Protein AF-A0A534VLF7-F1 (afdb_monomer_lite)

pLDDT: mean 95.83, std 3.75, range [73.25, 98.88]

Secondary structure (DSSP, 8-state):
-TT--BTTB-SS--TT----HHHHHHHHHHHTTTS----EE-TTSS-EEEPSSS-EEE-PPSS--TT--GGGGT-----SSTT--SHHHHHHHHHHGGGGGBSSB-STTSSSTTTEEEETT--HHHHHHHHHHT--SSEEEEEEEE--SSSTTTTSPEEEEEEEES-TTT--HHHHHHHHHHHHHHHHTTT--BPPSPBTTB-SS-HHHHHHS-HHHHHHHHTT--HHHHHHHTHHHHHHHHHHHGGG----

Structure (mmCIF, N/CA/C/O backbone):
data_AF-A0A534VLF7-F1
#
_entry.id   AF-A0A534VLF7-F1
#
loop_
_atom_site.group_PDB
_atom_site.id
_atom_site.type_symbol
_atom_site.label_atom_id
_atom_site.label_alt_id
_atom_site.label_comp_id
_atom_site.label_asym_id
_atom_site.label_entity_id
_atom_site.label_seq_id
_atom_site.pdbx_PDB_ins_code
_atom_site.Cartn_x
_atom_site.Cartn_y
_atom_site.Cartn_z
_atom_site.occupancy
_atom_site.B_iso_or_equiv
_atom_site.auth_seq_id
_atom_site.auth_comp_id
_atom_site.auth_asym_id
_atom_site.auth_atom_id
_atom_site.pdbx_PDB_model_num
ATOM 1 N N . ARG A 1 1 ? 8.939 10.766 -1.427 1.00 90.12 1 ARG A N 1
ATOM 2 C CA . ARG A 1 1 ? 9.449 12.159 -1.527 1.00 90.12 1 ARG A CA 1
ATOM 3 C C . ARG A 1 1 ? 10.895 12.223 -1.019 1.00 90.12 1 ARG A C 1
ATOM 5 O O . ARG A 1 1 ? 11.301 11.284 -0.336 1.00 90.12 1 ARG A O 1
ATOM 12 N N . PRO A 1 2 ? 11.692 13.264 -1.343 1.00 91.00 2 PRO A N 1
ATOM 13 C CA . PRO A 1 2 ? 12.994 13.481 -0.700 1.00 91.00 2 PRO A CA 1
ATOM 14 C C . PRO A 1 2 ? 12.861 13.490 0.829 1.00 91.00 2 PRO A C 1
ATOM 16 O O . PRO A 1 2 ? 11.843 13.941 1.343 1.00 91.00 2 PRO A O 1
ATOM 19 N N . GLY A 1 3 ? 13.850 12.954 1.547 1.00 92.00 3 GLY A N 1
ATOM 20 C CA . GLY A 1 3 ? 13.808 12.839 3.014 1.00 92.00 3 GLY A CA 1
ATOM 21 C C . GLY A 1 3 ? 12.998 11.653 3.558 1.00 92.00 3 GLY A C 1
ATOM 22 O O . GLY A 1 3 ? 13.055 11.383 4.753 1.00 92.00 3 GLY A O 1
ATOM 23 N N . TYR A 1 4 ? 12.307 10.895 2.699 1.00 93.88 4 TYR A N 1
ATOM 24 C CA . TYR A 1 4 ? 11.512 9.721 3.094 1.00 93.88 4 TYR A CA 1
ATOM 25 C C . TYR A 1 4 ? 12.072 8.388 2.591 1.00 93.88 4 TYR A C 1
ATOM 27 O O . TYR A 1 4 ? 11.441 7.349 2.754 1.00 93.88 4 TYR A O 1
ATOM 35 N N . THR A 1 5 ? 13.276 8.392 2.019 1.00 95.25 5 THR A N 1
ATOM 36 C CA . THR A 1 5 ? 13.993 7.149 1.725 1.00 95.25 5 THR A CA 1
ATOM 37 C C . THR A 1 5 ? 14.287 6.398 3.028 1.00 95.25 5 THR A C 1
ATOM 39 O O . THR A 1 5 ? 14.717 6.995 4.022 1.00 95.25 5 THR A O 1
ATOM 42 N N . SER A 1 6 ? 14.042 5.092 3.023 1.00 96.00 6 SER A N 1
ATOM 43 C CA . SER A 1 6 ? 14.235 4.192 4.165 1.00 96.00 6 SER A CA 1
ATOM 44 C C . SER A 1 6 ? 14.444 2.751 3.683 1.00 96.00 6 SER A C 1
ATOM 46 O O . SER A 1 6 ? 14.388 2.480 2.481 1.00 96.00 6 SER A O 1
ATOM 48 N N . PHE A 1 7 ? 14.647 1.812 4.612 1.00 95.19 7 PHE A N 1
ATOM 49 C CA . PHE A 1 7 ? 14.733 0.385 4.290 1.00 95.19 7 PHE A CA 1
ATOM 50 C C . PHE A 1 7 ? 13.460 -0.146 3.603 1.00 95.19 7 PHE A C 1
ATOM 52 O O . PHE A 1 7 ? 13.543 -0.932 2.664 1.00 95.19 7 PHE A O 1
ATOM 59 N N . VAL A 1 8 ? 12.288 0.360 3.999 1.00 94.12 8 VAL A N 1
ATOM 60 C CA . VAL A 1 8 ? 10.980 -0.008 3.421 1.00 94.12 8 VAL A CA 1
ATOM 61 C C . VAL A 1 8 ? 10.561 0.864 2.229 1.00 94.12 8 VAL A C 1
ATOM 63 O O . VAL A 1 8 ? 9.477 0.695 1.681 1.00 94.12 8 VAL A O 1
ATOM 66 N N . GLY A 1 9 ? 11.418 1.795 1.806 1.00 94.31 9 GLY A N 1
ATOM 67 C CA . GLY A 1 9 ? 11.136 2.772 0.756 1.00 94.31 9 GLY A CA 1
ATOM 68 C C . GLY A 1 9 ? 12.420 3.253 0.091 1.00 94.31 9 GLY A C 1
ATOM 69 O O . GLY A 1 9 ? 12.753 4.434 0.148 1.00 94.31 9 GLY A O 1
ATOM 70 N N . LEU A 1 10 ? 13.187 2.330 -0.494 1.00 93.44 10 LEU A N 1
ATOM 71 C CA . LEU A 1 10 ? 14.560 2.613 -0.930 1.00 93.44 10 LEU A CA 1
ATOM 72 C C . LEU A 1 10 ? 14.648 3.385 -2.256 1.00 93.44 10 LEU A C 1
ATOM 74 O O . LEU A 1 10 ? 15.548 4.202 -2.454 1.00 93.44 10 LEU A O 1
ATOM 78 N N . TYR A 1 11 ? 13.719 3.130 -3.176 1.00 93.94 11 TYR A N 1
ATOM 79 C CA . TYR A 1 11 ? 13.727 3.714 -4.515 1.00 93.94 11 TYR A CA 1
ATOM 80 C C . TYR A 1 11 ? 12.463 4.538 -4.761 1.00 93.94 11 TYR A C 1
ATOM 82 O O . TYR A 1 11 ? 11.393 4.157 -4.288 1.00 93.94 11 TYR A O 1
ATOM 90 N N . PRO A 1 12 ? 12.542 5.632 -5.546 1.00 93.00 12 PRO A N 1
ATOM 91 C CA . PRO A 1 12 ? 11.380 6.445 -5.882 1.00 93.00 12 PRO A CA 1
ATOM 92 C C . PRO A 1 12 ? 10.510 5.706 -6.906 1.00 93.00 12 PRO A C 1
ATOM 94 O O . PRO A 1 12 ? 10.639 5.882 -8.122 1.00 93.00 12 PRO A O 1
ATOM 97 N N . VAL A 1 13 ? 9.664 4.813 -6.407 1.00 95.56 13 VAL A N 1
ATOM 98 C CA . VAL A 1 13 ? 8.677 4.053 -7.172 1.00 95.56 13 VAL A CA 1
ATOM 99 C C . VAL A 1 13 ? 7.312 4.188 -6.493 1.00 95.56 13 VAL A C 1
ATOM 101 O O . VAL A 1 13 ? 7.255 4.409 -5.284 1.00 95.56 13 VAL A O 1
ATOM 104 N N . PRO A 1 14 ? 6.198 4.062 -7.231 1.00 95.00 14 PRO A N 1
ATOM 105 C CA . PRO A 1 14 ? 4.878 4.029 -6.615 1.00 95.00 14 PRO A CA 1
ATOM 106 C C . PRO A 1 14 ? 4.727 2.838 -5.662 1.00 95.00 14 PRO A C 1
ATOM 108 O O . PRO A 1 14 ? 5.273 1.770 -5.943 1.00 95.00 14 PRO A O 1
ATOM 111 N N . MET A 1 15 ? 3.874 2.981 -4.636 1.00 93.00 15 MET A N 1
ATOM 112 C CA . MET A 1 15 ? 3.490 1.910 -3.693 1.00 93.00 15 MET A CA 1
ATOM 113 C C . MET A 1 15 ? 3.191 0.576 -4.400 1.00 93.00 15 MET A C 1
ATOM 115 O O . MET A 1 15 ? 3.583 -0.495 -3.951 1.00 93.00 15 MET A O 1
ATOM 119 N N . ARG A 1 16 ? 2.535 0.642 -5.566 1.00 93.88 16 ARG A N 1
ATOM 120 C CA . ARG A 1 16 ? 2.375 -0.490 -6.484 1.00 93.88 16 ARG A CA 1
ATOM 121 C C . ARG A 1 16 ? 3.015 -0.173 -7.833 1.00 93.88 16 ARG A C 1
ATOM 123 O O . ARG A 1 16 ? 2.352 0.335 -8.736 1.00 93.88 16 ARG A O 1
ATOM 130 N N . HIS A 1 17 ? 4.295 -0.504 -7.976 1.00 95.75 17 HIS A N 1
ATOM 131 C CA . HIS A 1 17 ? 5.084 -0.219 -9.181 1.00 95.75 17 HIS A CA 1
ATOM 132 C C . HIS A 1 17 ? 4.737 -1.112 -10.389 1.00 95.75 17 HIS A C 1
ATOM 134 O O . HIS A 1 17 ? 4.951 -0.717 -11.532 1.00 95.75 17 HIS A O 1
ATOM 140 N N . GLY A 1 18 ? 4.184 -2.311 -10.173 1.00 95.31 18 GLY A N 1
ATOM 141 C CA . GLY A 1 18 ? 3.690 -3.174 -11.256 1.00 95.31 18 GLY A CA 1
ATOM 142 C C . GLY A 1 18 ? 4.776 -3.693 -12.206 1.00 95.31 18 GLY A C 1
ATOM 143 O O . GLY A 1 18 ? 4.505 -3.869 -13.393 1.00 95.31 18 GLY A O 1
ATOM 144 N N . LEU A 1 19 ? 5.990 -3.909 -11.696 1.00 97.50 19 LEU A N 1
ATOM 145 C CA . LEU A 1 19 ? 7.143 -4.477 -12.406 1.00 97.50 19 LEU A CA 1
ATOM 146 C C . LEU A 1 19 ? 7.500 -5.827 -11.787 1.00 97.50 19 LEU A C 1
ATOM 148 O O . LEU A 1 19 ? 7.353 -5.993 -10.579 1.00 97.50 19 LEU A O 1
ATOM 152 N N . THR A 1 20 ? 8.007 -6.761 -12.590 1.00 97.62 20 THR A N 1
ATOM 153 C CA . THR A 1 20 ? 8.676 -7.954 -12.036 1.00 97.62 20 THR A CA 1
ATOM 154 C C . THR A 1 20 ? 9.994 -7.561 -11.359 1.00 97.62 20 THR A C 1
ATOM 156 O O . THR A 1 20 ? 10.520 -6.478 -11.623 1.00 97.62 20 THR A O 1
ATOM 159 N N . LEU A 1 21 ? 10.580 -8.436 -10.531 1.00 97.38 21 LEU A N 1
ATOM 160 C CA . LEU A 1 21 ? 11.875 -8.148 -9.893 1.00 97.38 21 LEU A CA 1
ATOM 161 C C . LEU A 1 21 ? 12.991 -7.875 -10.915 1.00 97.38 21 LEU A C 1
ATOM 163 O O . LEU A 1 21 ? 13.771 -6.947 -10.724 1.00 97.38 21 LEU A O 1
ATOM 167 N N . GLY A 1 22 ? 13.029 -8.613 -12.031 1.00 97.88 22 GLY A N 1
ATOM 168 C CA . GLY A 1 22 ? 13.997 -8.371 -13.108 1.00 97.88 22 GLY A CA 1
ATOM 169 C C . GLY A 1 22 ? 13.814 -7.005 -13.781 1.00 97.88 22 GLY A C 1
ATOM 170 O O . GLY A 1 22 ? 14.789 -6.301 -14.035 1.00 97.88 22 GLY A O 1
ATOM 171 N N . GLU A 1 23 ? 12.566 -6.591 -14.014 1.00 97.88 23 GLU A N 1
ATOM 172 C CA . GLU A 1 23 ? 12.249 -5.265 -14.567 1.00 97.88 23 GLU A CA 1
ATOM 173 C C . GLU A 1 23 ? 12.556 -4.133 -13.572 1.00 97.88 23 GLU A C 1
ATOM 175 O O . GLU A 1 23 ? 13.052 -3.083 -13.975 1.00 97.88 23 GLU A O 1
ATOM 180 N N . LEU A 1 24 ? 12.293 -4.333 -12.275 1.00 97.75 24 LEU A N 1
ATOM 181 C CA . LEU A 1 24 ? 12.616 -3.359 -11.229 1.00 97.75 24 LEU A CA 1
ATOM 182 C C . LEU A 1 24 ? 14.134 -3.196 -11.072 1.00 97.75 24 LEU A C 1
ATOM 184 O O . LEU A 1 24 ? 14.621 -2.068 -11.017 1.00 97.75 24 LEU A O 1
ATOM 188 N N . ALA A 1 25 ? 14.885 -4.301 -11.069 1.00 97.38 25 ALA A N 1
ATOM 189 C CA . ALA A 1 25 ? 16.344 -4.270 -11.058 1.00 97.38 25 ALA A CA 1
ATOM 190 C C . ALA A 1 25 ? 16.891 -3.527 -12.286 1.00 97.38 25 ALA A C 1
ATOM 192 O O . ALA A 1 25 ? 17.769 -2.676 -12.150 1.00 97.38 25 ALA A O 1
ATOM 193 N N . ALA A 1 26 ? 16.330 -3.783 -13.474 1.00 97.31 26 ALA A N 1
ATOM 194 C CA . ALA A 1 26 ? 16.687 -3.064 -14.693 1.00 97.31 26 ALA A CA 1
ATOM 195 C C . ALA A 1 26 ? 16.371 -1.562 -14.601 1.00 97.31 26 ALA A C 1
ATOM 197 O O . ALA A 1 26 ? 17.209 -0.752 -14.994 1.00 97.31 26 ALA A O 1
ATOM 198 N N . LEU A 1 27 ? 15.216 -1.177 -14.039 1.00 97.19 27 LEU A N 1
ATOM 199 C CA . LEU A 1 27 ? 14.852 0.228 -13.822 1.00 97.19 27 LEU A CA 1
ATOM 200 C C . LEU A 1 27 ? 15.867 0.941 -12.930 1.00 97.19 27 LEU A C 1
ATOM 202 O O . LEU A 1 27 ? 16.386 1.997 -13.288 1.00 97.19 27 LEU A O 1
ATOM 206 N N . VAL A 1 28 ? 16.149 0.362 -11.762 1.00 96.50 28 VAL A N 1
ATOM 207 C CA . VAL A 1 28 ? 17.089 0.934 -10.796 1.00 96.50 28 VAL A CA 1
ATOM 208 C C . VAL A 1 28 ? 18.480 1.033 -11.413 1.00 96.50 28 VAL A C 1
ATOM 210 O O . VAL A 1 28 ? 19.110 2.086 -11.332 1.00 96.50 28 VAL A O 1
ATOM 213 N N . ASN A 1 29 ? 18.943 -0.022 -12.086 1.00 96.62 29 ASN A N 1
ATOM 214 C CA . ASN A 1 29 ? 20.259 -0.041 -12.714 1.00 96.62 29 ASN A CA 1
ATOM 215 C C . ASN A 1 29 ? 20.405 1.038 -13.802 1.00 96.62 29 ASN A C 1
ATOM 217 O O . ASN A 1 29 ? 21.441 1.701 -13.880 1.00 96.62 29 ASN A O 1
ATOM 221 N N . LEU A 1 30 ? 19.356 1.240 -14.606 1.00 95.75 30 LEU A N 1
ATOM 222 C CA . LEU A 1 30 ? 19.292 2.267 -15.645 1.00 95.75 30 LEU A CA 1
ATOM 223 C C . LEU A 1 30 ? 19.308 3.684 -15.050 1.00 95.75 30 LEU A C 1
ATOM 225 O O . LEU A 1 30 ? 20.075 4.533 -15.509 1.00 95.75 30 LEU A O 1
ATOM 229 N N . ARG A 1 31 ? 18.518 3.931 -13.994 1.00 95.12 31 ARG A N 1
ATOM 230 C CA . ARG A 1 31 ? 18.512 5.209 -13.257 1.00 95.12 31 ARG A CA 1
ATOM 231 C C . ARG A 1 31 ? 19.895 5.547 -12.704 1.00 95.12 31 ARG A C 1
ATOM 233 O O . ARG A 1 31 ? 20.355 6.675 -12.850 1.00 95.12 31 ARG A O 1
ATOM 240 N N . MET A 1 32 ? 20.590 4.556 -12.146 1.00 94.00 32 MET A N 1
ATOM 241 C CA . MET A 1 32 ? 21.942 4.717 -11.595 1.00 94.00 32 MET A CA 1
ATOM 242 C C . MET A 1 32 ? 23.013 5.034 -12.653 1.00 94.00 32 MET A C 1
ATOM 244 O O . MET A 1 32 ? 24.118 5.424 -12.283 1.00 94.00 32 MET A O 1
ATOM 248 N N . ALA A 1 33 ? 22.704 4.877 -13.944 1.00 93.62 33 ALA A N 1
ATOM 249 C CA . ALA A 1 33 ? 23.582 5.206 -15.069 1.00 93.62 33 ALA A CA 1
ATOM 250 C C . ALA A 1 33 ? 23.140 6.444 -15.867 1.00 93.62 3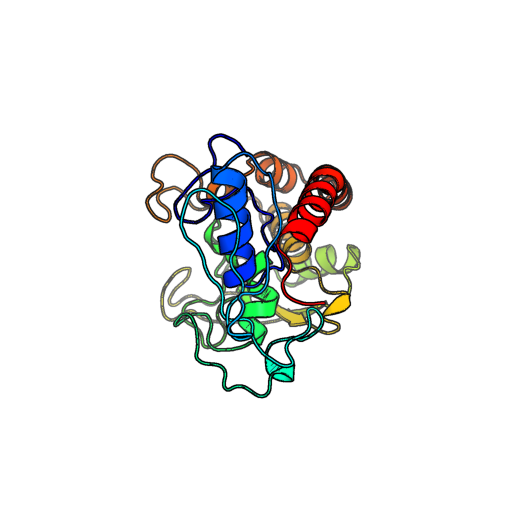3 ALA A C 1
ATOM 252 O O . ALA A 1 33 ? 23.651 6.675 -16.960 1.00 93.62 33 ALA A O 1
ATOM 253 N N . GLY A 1 34 ? 22.177 7.226 -15.369 1.00 91.50 34 GLY A N 1
ATOM 254 C CA . GLY A 1 34 ? 21.711 8.438 -16.053 1.00 91.50 34 GLY A CA 1
ATOM 255 C C . GLY A 1 34 ? 20.637 8.214 -17.126 1.00 91.50 34 GLY A C 1
ATOM 256 O O . GLY A 1 34 ? 20.320 9.144 -17.860 1.00 91.50 34 GLY A O 1
ATOM 257 N N . GLY A 1 35 ? 20.033 7.021 -17.209 1.00 86.50 35 GLY A N 1
ATOM 258 C CA . GLY A 1 35 ? 18.738 6.842 -17.882 1.00 86.50 35 GLY A CA 1
ATOM 259 C C . GLY A 1 35 ? 18.749 6.476 -19.373 1.00 86.50 35 GLY A C 1
ATOM 260 O O . GLY A 1 35 ? 17.681 6.456 -19.982 1.00 86.50 35 GLY A O 1
ATOM 261 N N . ALA A 1 36 ? 19.899 6.172 -19.982 1.00 84.50 36 ALA A N 1
ATOM 262 C CA . ALA A 1 36 ? 19.982 5.868 -21.415 1.00 84.50 36 ALA A CA 1
ATOM 263 C C . ALA A 1 36 ? 20.098 4.362 -21.726 1.00 84.50 36 ALA A C 1
ATOM 265 O O . ALA A 1 36 ? 20.939 3.652 -21.173 1.00 84.50 36 ALA A O 1
ATOM 266 N N . GLY A 1 37 ? 19.287 3.888 -22.679 1.00 87.19 37 GLY A N 1
ATOM 267 C CA . GLY A 1 37 ? 19.350 2.531 -23.231 1.00 87.19 37 GLY A CA 1
ATOM 268 C C . GLY A 1 37 ? 18.070 1.713 -23.038 1.00 87.19 37 GLY A C 1
ATOM 269 O O . GLY A 1 37 ? 17.100 2.161 -22.436 1.00 87.19 37 GLY A O 1
ATOM 270 N N . ARG A 1 38 ? 18.073 0.492 -23.582 1.00 90.06 38 ARG A N 1
ATOM 271 C CA . ARG A 1 38 ? 16.999 -0.500 -23.423 1.00 90.06 38 ARG A CA 1
ATOM 272 C C . ARG A 1 38 ? 17.575 -1.913 -23.282 1.00 90.06 38 ARG A C 1
ATOM 274 O O . ARG A 1 38 ? 18.692 -2.135 -23.755 1.00 90.06 38 ARG A O 1
ATOM 281 N N . PRO A 1 39 ? 16.849 -2.864 -22.671 1.00 89.44 39 PRO A N 1
ATOM 282 C CA . PRO A 1 39 ? 17.236 -4.265 -22.644 1.00 89.44 39 PRO A CA 1
ATOM 283 C C . PRO A 1 39 ? 17.469 -4.817 -24.058 1.00 89.44 39 PRO A C 1
ATOM 285 O O . PRO A 1 39 ? 16.690 -4.548 -24.975 1.00 89.44 39 PRO A O 1
ATOM 288 N N . VAL A 1 40 ? 18.549 -5.578 -24.237 1.00 87.31 40 VAL A N 1
ATOM 289 C CA . VAL A 1 40 ? 18.922 -6.200 -25.519 1.00 87.31 40 VAL A CA 1
ATOM 290 C C . VAL A 1 40 ? 19.129 -7.695 -25.302 1.00 87.31 40 VAL A C 1
ATOM 292 O O . VAL A 1 40 ? 19.855 -8.098 -24.389 1.00 87.31 40 VAL A O 1
ATOM 295 N N . GLY A 1 41 ? 18.485 -8.521 -26.130 1.00 82.69 41 GLY A N 1
ATOM 296 C CA . GLY A 1 41 ? 18.677 -9.972 -26.109 1.00 82.69 41 GLY A CA 1
ATOM 297 C C . GLY A 1 41 ? 20.130 -10.344 -26.405 1.00 82.69 41 GLY A C 1
ATOM 298 O O . GLY A 1 41 ? 20.763 -9.753 -27.283 1.00 82.69 41 GLY A O 1
ATOM 299 N N . ARG A 1 42 ? 20.681 -11.304 -25.658 1.00 75.31 42 ARG A N 1
ATOM 300 C CA . ARG A 1 42 ? 22.007 -11.864 -25.941 1.00 75.31 42 ARG A CA 1
ATOM 301 C C . ARG A 1 42 ? 21.930 -12.873 -27.090 1.00 75.31 42 ARG A C 1
ATOM 303 O O . ARG A 1 42 ? 20.874 -13.428 -27.379 1.00 75.31 42 ARG A O 1
ATOM 310 N N . ARG A 1 43 ? 23.083 -13.140 -27.720 1.00 73.25 43 ARG A N 1
ATOM 311 C CA . ARG A 1 43 ? 23.225 -14.142 -28.797 1.00 73.25 43 ARG A CA 1
ATOM 312 C C . ARG A 1 43 ? 22.811 -15.553 -28.366 1.00 73.25 43 ARG A C 1
ATOM 314 O O . ARG A 1 43 ? 22.420 -16.337 -29.215 1.00 73.25 43 ARG A O 1
ATOM 321 N N . ASP A 1 44 ? 22.894 -15.852 -27.069 1.00 76.19 44 ASP A N 1
ATOM 322 C CA . ASP A 1 44 ? 22.484 -17.136 -26.492 1.00 76.19 44 ASP A CA 1
ATOM 323 C C . ASP A 1 44 ? 20.957 -17.343 -26.450 1.00 76.19 44 ASP A C 1
ATOM 325 O O . ASP A 1 44 ? 20.513 -18.453 -26.184 1.00 76.19 44 ASP A O 1
ATOM 329 N N . GLY A 1 45 ? 20.147 -16.303 -26.692 1.00 75.50 45 GLY A N 1
ATOM 330 C CA . GLY A 1 45 ? 18.680 -16.381 -26.683 1.00 75.50 45 GLY A CA 1
ATOM 331 C C . GLY A 1 45 ? 18.037 -16.604 -25.306 1.00 75.50 45 GLY A C 1
ATOM 332 O O . GLY A 1 45 ? 16.816 -16.561 -25.199 1.00 75.50 45 GLY A O 1
ATOM 333 N N . THR A 1 46 ? 18.828 -16.794 -24.248 1.00 85.19 46 THR A N 1
ATOM 334 C CA . THR A 1 46 ? 18.355 -17.137 -22.892 1.00 85.19 46 THR A CA 1
ATOM 335 C C . THR A 1 46 ? 18.363 -15.948 -21.937 1.00 85.19 46 THR A C 1
ATOM 337 O O . THR A 1 46 ? 17.625 -15.922 -20.952 1.00 85.19 46 THR A O 1
ATOM 340 N N . ARG A 1 47 ? 19.214 -14.951 -22.206 1.00 91.75 47 ARG A N 1
ATOM 341 C CA . ARG A 1 47 ? 19.435 -13.803 -21.322 1.00 91.75 47 ARG A CA 1
ATOM 342 C C . ARG A 1 47 ? 19.201 -12.489 -22.043 1.00 91.75 47 ARG A C 1
ATOM 344 O O . ARG A 1 47 ? 19.567 -12.302 -23.202 1.00 91.75 47 ARG A O 1
ATOM 351 N N . VAL A 1 48 ? 18.678 -11.525 -21.301 1.00 93.00 48 VAL A N 1
ATOM 352 C CA . VAL A 1 48 ? 18.548 -10.137 -21.732 1.00 93.00 48 VAL A CA 1
ATOM 353 C C . VAL A 1 48 ? 19.531 -9.295 -20.933 1.00 93.00 48 VAL A C 1
ATOM 355 O O . VAL A 1 48 ? 19.469 -9.261 -19.705 1.00 93.00 48 VAL A O 1
ATOM 358 N N . ARG A 1 49 ? 20.453 -8.611 -21.619 1.00 94.50 49 ARG A N 1
ATOM 359 C CA . ARG A 1 49 ? 21.359 -7.648 -20.984 1.00 94.50 49 ARG A CA 1
ATOM 360 C C . ARG A 1 49 ? 20.603 -6.345 -20.748 1.00 94.50 49 ARG A C 1
ATOM 362 O O . ARG A 1 49 ? 20.064 -5.768 -21.692 1.00 94.50 49 ARG A O 1
ATOM 369 N N . CYS A 1 50 ? 20.618 -5.859 -19.515 1.00 95.12 50 CYS A N 1
ATOM 370 C CA . CYS A 1 50 ? 19.999 -4.595 -19.136 1.00 95.12 50 CYS A CA 1
ATOM 371 C C . CYS A 1 50 ? 21.086 -3.516 -18.993 1.00 95.12 50 CYS A C 1
ATOM 373 O O . CYS A 1 50 ? 22.036 -3.723 -18.235 1.00 95.12 50 CYS A O 1
ATOM 375 N N . PRO A 1 51 ? 20.990 -2.382 -19.711 1.00 93.44 51 PRO A N 1
ATOM 376 C CA . PRO A 1 51 ? 21.943 -1.288 -19.559 1.00 93.44 51 PRO A CA 1
ATOM 377 C C . PRO A 1 51 ? 21.824 -0.658 -18.169 1.00 93.44 51 PRO A C 1
ATOM 379 O O . PRO A 1 51 ? 20.751 -0.657 -17.565 1.00 93.44 51 PRO A O 1
ATOM 382 N N . GLY A 1 52 ? 22.930 -0.122 -17.667 1.00 94.69 52 GLY A N 1
ATOM 383 C CA . GLY A 1 52 ? 22.973 0.504 -16.356 1.00 94.69 52 GLY A CA 1
ATOM 384 C C . GLY A 1 52 ? 24.375 0.523 -15.764 1.00 94.69 52 GLY A C 1
ATOM 385 O O . GLY A 1 52 ? 25.358 0.265 -16.461 1.00 94.69 52 GLY A O 1
ATOM 386 N N . ARG A 1 53 ? 24.449 0.844 -14.472 1.00 95.38 53 ARG A N 1
ATOM 387 C CA . ARG A 1 53 ? 25.703 1.002 -13.724 1.00 95.38 53 ARG A CA 1
ATOM 388 C C . ARG A 1 53 ? 26.393 -0.336 -13.447 1.00 95.38 53 ARG A C 1
ATOM 390 O O . ARG A 1 53 ? 27.614 -0.413 -13.478 1.00 95.38 53 ARG A O 1
ATOM 397 N N . CYS A 1 54 ? 25.610 -1.376 -13.184 1.00 96.06 54 CYS A N 1
ATOM 398 C CA . CYS A 1 54 ? 26.063 -2.744 -12.958 1.00 96.06 54 CYS A CA 1
ATOM 399 C C . CYS A 1 54 ? 25.921 -3.584 -14.233 1.00 96.06 54 CYS A C 1
ATOM 401 O O . CYS A 1 54 ? 24.998 -3.367 -15.027 1.00 96.06 54 CYS A O 1
ATOM 403 N N . GLU A 1 55 ? 26.771 -4.604 -14.398 1.00 95.56 55 GLU A N 1
ATOM 404 C CA . GLU A 1 55 ? 26.561 -5.628 -15.424 1.00 95.56 55 GLU A CA 1
ATOM 405 C C . GLU A 1 55 ? 25.363 -6.510 -15.040 1.00 95.56 55 GLU A C 1
ATOM 407 O O . GLU A 1 55 ? 25.483 -7.479 -14.295 1.00 95.56 55 GLU A O 1
ATOM 412 N N . LEU A 1 56 ? 24.183 -6.153 -15.549 1.00 96.12 56 LEU A N 1
ATOM 413 C CA . LEU A 1 56 ? 22.935 -6.849 -15.259 1.00 96.12 56 LEU A CA 1
ATOM 414 C C . LEU A 1 56 ? 22.483 -7.682 -16.460 1.00 96.12 56 LEU A C 1
ATOM 416 O O . LEU A 1 56 ? 22.359 -7.182 -17.582 1.00 96.12 56 LEU A O 1
ATOM 420 N N . SER A 1 57 ? 22.183 -8.954 -16.206 1.00 95.88 57 SER A N 1
ATOM 421 C CA . SER A 1 57 ? 21.462 -9.817 -17.141 1.00 95.88 57 SER A CA 1
ATOM 422 C C . SER A 1 57 ? 20.267 -10.448 -16.437 1.00 95.88 57 SER A C 1
ATOM 424 O O . SER A 1 57 ? 20.398 -10.936 -15.318 1.00 95.88 57 SER A O 1
ATOM 426 N N . VAL A 1 58 ? 19.114 -10.450 -17.100 1.00 96.81 58 VAL A N 1
ATOM 427 C CA . VAL A 1 58 ? 17.882 -11.087 -16.620 1.00 96.81 58 VAL A CA 1
ATOM 428 C C . VAL A 1 58 ? 17.584 -12.293 -17.502 1.00 96.81 58 VAL A C 1
ATOM 430 O O . VAL A 1 58 ? 17.724 -12.206 -18.721 1.00 96.81 58 VAL A O 1
ATOM 433 N N . VAL A 1 59 ? 17.170 -13.405 -16.895 1.00 96.69 59 VAL A N 1
ATOM 434 C CA . VAL A 1 59 ? 16.552 -14.542 -17.594 1.00 96.69 59 VAL A CA 1
ATOM 435 C C . VAL A 1 59 ? 15.036 -14.322 -17.534 1.00 96.69 59 VAL A C 1
ATOM 437 O O . VAL A 1 59 ? 14.472 -14.425 -16.442 1.00 96.69 59 VAL A O 1
ATOM 440 N N . PRO A 1 60 ? 14.372 -13.916 -18.632 1.00 95.06 60 PRO A N 1
ATOM 441 C CA . PRO A 1 60 ? 12.937 -13.660 -18.610 1.00 95.06 60 PRO A CA 1
ATOM 442 C C . PRO A 1 60 ? 12.147 -14.956 -18.425 1.00 95.06 60 PRO A C 1
ATOM 444 O O . PRO A 1 60 ? 12.542 -16.010 -18.914 1.00 95.06 60 PRO A O 1
ATOM 447 N N . MET A 1 61 ? 11.000 -14.858 -17.759 1.00 95.31 61 MET A N 1
ATOM 448 C CA . MET A 1 61 ? 10.036 -15.954 -17.699 1.00 95.31 61 MET A CA 1
ATOM 449 C C . MET A 1 61 ? 9.409 -16.196 -19.075 1.00 95.31 61 MET A C 1
ATOM 451 O O . MET A 1 61 ? 9.118 -15.253 -19.814 1.00 95.31 61 MET A O 1
ATOM 455 N N . GLU A 1 62 ? 9.123 -17.453 -19.388 1.00 92.94 62 GLU A N 1
ATOM 456 C CA . GLU A 1 62 ? 8.299 -17.814 -20.537 1.00 92.94 62 GLU A CA 1
ATOM 457 C C . GLU A 1 62 ? 6.811 -17.802 -20.154 1.00 92.94 62 GLU A C 1
ATOM 459 O O . GLU A 1 62 ? 6.440 -18.105 -19.022 1.00 92.94 62 GLU A O 1
ATOM 464 N N . GLY A 1 63 ? 5.938 -17.398 -21.080 1.00 93.12 63 GLY A N 1
ATOM 465 C CA . GLY A 1 63 ? 4.482 -17.444 -20.896 1.00 93.12 63 GLY A CA 1
ATOM 466 C C . GLY A 1 63 ? 3.880 -16.368 -19.981 1.00 93.12 63 GLY A C 1
ATOM 467 O O . GLY A 1 63 ? 2.692 -16.070 -20.128 1.00 93.12 63 GLY A O 1
ATOM 468 N N . TRP A 1 64 ? 4.669 -15.732 -19.105 1.00 96.31 64 TRP A N 1
ATOM 469 C CA . TRP A 1 64 ? 4.184 -14.667 -18.222 1.00 96.31 64 TRP A CA 1
ATOM 470 C C . TRP A 1 64 ? 3.703 -13.442 -19.008 1.00 96.31 64 TRP A C 1
ATOM 472 O O . TRP A 1 64 ? 4.344 -12.974 -19.954 1.00 96.31 64 TRP A O 1
ATOM 482 N N . ARG A 1 65 ? 2.563 -12.888 -18.595 1.00 96.00 65 ARG A N 1
ATOM 483 C CA . ARG A 1 65 ? 1.962 -11.682 -19.180 1.00 96.00 65 ARG A CA 1
ATOM 484 C C . ARG A 1 65 ? 1.556 -10.736 -18.068 1.00 96.00 65 ARG A C 1
ATOM 486 O O . ARG A 1 65 ? 1.069 -11.184 -17.038 1.00 96.00 65 ARG A O 1
ATOM 493 N N . ARG A 1 66 ? 1.627 -9.424 -18.300 1.00 94.50 66 ARG A N 1
ATOM 494 C CA . ARG A 1 66 ? 1.358 -8.417 -17.252 1.00 94.50 66 ARG A CA 1
ATOM 495 C C . ARG A 1 66 ? -0.037 -8.473 -16.639 1.00 94.50 66 ARG A C 1
ATOM 497 O O . ARG A 1 66 ? -0.241 -7.950 -15.550 1.00 94.50 66 ARG A O 1
ATOM 504 N N . ARG A 1 67 ? -1.001 -9.043 -17.365 1.00 94.50 67 ARG A N 1
ATOM 505 C CA . ARG A 1 67 ? -2.381 -9.220 -16.896 1.00 94.50 67 ARG A CA 1
ATOM 506 C C . ARG A 1 67 ? -2.561 -10.408 -15.950 1.00 94.50 67 ARG A C 1
ATOM 508 O O . ARG A 1 67 ? -3.628 -10.507 -15.362 1.00 94.50 67 ARG A O 1
ATOM 515 N N . MET A 1 68 ? -1.584 -11.314 -15.879 1.00 95.69 68 MET A N 1
ATOM 516 C CA . MET A 1 68 ? -1.665 -12.496 -15.028 1.00 95.69 68 MET A CA 1
ATOM 517 C C . MET A 1 68 ? -1.572 -12.085 -13.563 1.00 95.69 68 MET A C 1
ATOM 519 O O . MET A 1 68 ? -0.690 -11.320 -13.166 1.00 95.69 68 MET A O 1
ATOM 523 N N . LEU A 1 69 ? -2.478 -12.629 -12.767 1.00 95.19 69 LEU A N 1
ATOM 524 C CA . LEU A 1 69 ? -2.351 -12.742 -11.327 1.00 95.19 69 LEU A CA 1
ATOM 525 C C . LEU A 1 69 ? -1.584 -14.025 -10.987 1.00 95.19 69 LEU A C 1
ATOM 527 O O . LEU A 1 69 ? -1.350 -14.873 -11.846 1.00 95.19 69 LEU A O 1
ATOM 531 N N . PHE A 1 70 ? -1.172 -14.179 -9.728 1.00 96.12 70 PHE A N 1
ATOM 532 C CA . PHE A 1 70 ? -0.399 -15.355 -9.325 1.00 96.12 70 PHE A CA 1
ATOM 533 C C . PHE A 1 70 ? -1.129 -16.687 -9.596 1.00 96.12 70 PHE A C 1
ATOM 535 O O . PHE A 1 70 ? -0.486 -17.587 -10.135 1.00 96.12 70 PHE A O 1
ATOM 542 N N . PRO A 1 71 ? -2.448 -16.828 -9.330 1.00 96.06 71 PRO A N 1
ATOM 543 C CA . PRO A 1 71 ? -3.167 -18.063 -9.648 1.00 96.06 71 PRO A CA 1
ATOM 544 C C . PRO A 1 71 ? -3.136 -18.433 -11.138 1.00 96.06 71 PRO A C 1
ATOM 546 O O . PRO A 1 71 ? -3.085 -19.615 -11.466 1.00 96.06 71 PRO A O 1
ATOM 549 N N . ASP A 1 72 ? -3.083 -17.445 -12.041 1.00 96.56 72 ASP A N 1
ATOM 550 C CA . ASP A 1 72 ? -3.017 -17.683 -13.492 1.00 96.56 72 ASP A CA 1
ATOM 551 C C . ASP A 1 72 ? -1.699 -18.345 -13.923 1.00 96.56 72 ASP A C 1
ATOM 553 O O . ASP A 1 72 ? -1.617 -18.906 -15.015 1.00 96.56 72 ASP A O 1
ATOM 557 N N . ALA A 1 73 ? -0.653 -18.267 -13.092 1.00 94.94 73 ALA A N 1
ATOM 558 C CA . ALA A 1 73 ? 0.626 -18.913 -13.364 1.00 94.94 73 ALA A CA 1
ATOM 559 C C . ALA A 1 73 ? 0.592 -20.430 -13.109 1.00 94.94 73 ALA A C 1
ATOM 561 O O . ALA A 1 73 ? 1.508 -21.128 -13.537 1.00 94.94 73 ALA A O 1
ATOM 562 N N . GLY A 1 74 ? -0.420 -20.944 -12.395 1.00 95.88 74 GLY A N 1
ATOM 563 C CA . GLY A 1 74 ? -0.511 -22.364 -12.030 1.00 95.88 74 GLY A CA 1
ATOM 564 C C . GLY A 1 74 ? 0.604 -22.845 -11.092 1.00 95.88 74 GLY A C 1
ATOM 565 O O . GLY A 1 74 ? 0.839 -24.046 -10.981 1.00 95.88 74 GLY A O 1
ATOM 566 N N . LEU A 1 75 ? 1.311 -21.919 -10.438 1.00 96.06 75 LEU A N 1
ATOM 567 C CA . LEU A 1 75 ? 2.411 -22.214 -9.522 1.00 96.06 75 LEU A CA 1
ATOM 568 C C . LEU A 1 75 ? 1.912 -22.315 -8.073 1.00 96.06 75 LEU A C 1
ATOM 570 O O . LEU A 1 75 ? 0.957 -21.628 -7.701 1.00 96.06 75 LEU A O 1
ATOM 574 N N . PRO A 1 76 ? 2.568 -23.123 -7.222 1.00 96.81 76 PRO A N 1
ATOM 575 C CA . PRO A 1 76 ? 2.248 -23.167 -5.802 1.00 96.81 76 PRO A CA 1
ATOM 576 C C . PRO A 1 76 ? 2.603 -21.840 -5.118 1.00 96.81 76 PRO A C 1
ATOM 578 O O . PRO A 1 76 ? 3.677 -21.276 -5.341 1.00 96.81 76 PRO A O 1
ATOM 581 N N . TRP A 1 77 ? 1.717 -21.358 -4.243 1.00 97.25 77 TRP A N 1
ATOM 582 C CA . TRP A 1 77 ? 1.997 -20.200 -3.395 1.00 97.25 77 TRP A CA 1
ATOM 583 C C . TRP A 1 77 ? 2.910 -20.612 -2.239 1.00 97.25 77 TRP A C 1
ATOM 585 O O . TRP A 1 77 ? 2.466 -21.219 -1.265 1.00 97.25 77 TRP A O 1
ATOM 595 N N . VAL A 1 78 ? 4.195 -20.277 -2.347 1.00 96.75 78 VAL A N 1
ATOM 596 C CA . VAL A 1 78 ? 5.127 -20.332 -1.217 1.00 96.75 78 VAL A CA 1
ATOM 597 C C . VAL A 1 78 ? 5.068 -18.981 -0.519 1.00 96.75 78 VAL A C 1
ATOM 599 O O . VAL A 1 78 ? 5.440 -17.968 -1.110 1.00 96.75 78 VAL A O 1
ATOM 602 N N . LEU A 1 79 ? 4.569 -18.968 0.719 1.00 95.88 79 LEU A N 1
ATOM 603 C CA . LEU A 1 79 ? 4.360 -17.737 1.478 1.00 95.88 79 LEU A CA 1
ATOM 604 C C . LEU A 1 79 ? 5.657 -16.902 1.565 1.00 95.88 79 LEU A C 1
ATOM 606 O O . LEU A 1 79 ? 6.644 -17.368 2.136 1.00 95.88 79 LEU A O 1
ATOM 610 N N . PRO A 1 80 ? 5.685 -15.666 1.029 1.00 95.75 80 PRO A N 1
ATOM 611 C CA . PRO A 1 80 ? 6.897 -14.841 1.023 1.00 95.75 80 PRO A CA 1
ATOM 612 C C . PRO A 1 80 ? 7.237 -14.284 2.415 1.00 95.75 80 PRO A C 1
ATOM 614 O O . PRO A 1 80 ? 8.326 -13.763 2.635 1.00 95.75 80 PRO A O 1
ATOM 617 N N . SER A 1 81 ? 6.292 -14.367 3.352 1.00 95.88 81 SER A N 1
ATOM 618 C CA . SER A 1 81 ? 6.422 -13.965 4.750 1.00 95.88 81 SER A CA 1
ATOM 619 C C . SER A 1 81 ? 5.434 -14.775 5.594 1.00 95.88 81 SER A C 1
ATOM 621 O O . SER A 1 81 ? 4.346 -15.077 5.093 1.00 95.88 81 SER A O 1
ATOM 623 N N . PRO A 1 82 ? 5.730 -15.071 6.878 1.00 95.25 82 PRO A N 1
ATOM 624 C CA . PRO A 1 82 ? 4.781 -15.730 7.780 1.00 95.25 82 PRO A CA 1
ATOM 625 C C . PRO A 1 82 ? 3.409 -15.045 7.847 1.00 95.25 82 PRO A C 1
ATOM 627 O O . PRO A 1 82 ? 2.398 -15.710 8.033 1.00 95.25 82 PRO A O 1
ATOM 630 N N . ASN A 1 83 ? 3.367 -13.719 7.659 1.00 97.06 83 ASN A N 1
ATOM 631 C CA . ASN A 1 83 ? 2.128 -12.936 7.668 1.00 97.06 83 ASN A CA 1
ATOM 632 C C . ASN A 1 83 ? 1.583 -12.633 6.258 1.00 97.06 83 ASN A C 1
ATOM 634 O O . ASN A 1 83 ? 0.755 -11.743 6.103 1.00 97.06 83 ASN A O 1
ATOM 638 N N . MET A 1 84 ? 2.030 -13.365 5.233 1.00 97.81 84 MET A N 1
ATOM 639 C CA . MET A 1 84 ? 1.434 -13.367 3.893 1.00 97.81 84 MET A CA 1
ATOM 640 C C . MET A 1 84 ? 1.135 -14.808 3.444 1.00 97.81 84 MET A C 1
ATOM 642 O O . MET A 1 84 ? 1.747 -15.316 2.497 1.00 97.81 84 MET A O 1
ATOM 646 N N . PRO A 1 85 ? 0.232 -15.506 4.158 1.00 97.00 85 PRO A N 1
ATOM 647 C CA . PRO A 1 85 ? 0.007 -16.934 3.964 1.00 97.00 85 PRO A CA 1
ATOM 648 C C . PRO A 1 85 ? -0.687 -17.259 2.638 1.00 97.00 85 PRO A C 1
ATOM 650 O O . PRO A 1 85 ? -0.519 -18.365 2.131 1.00 97.00 85 PRO A O 1
ATOM 653 N N . THR A 1 86 ? -1.446 -16.320 2.065 1.00 96.69 86 THR A N 1
ATOM 654 C CA . THR A 1 86 ? -2.255 -16.543 0.861 1.00 96.69 86 THR A CA 1
ATOM 655 C C . THR A 1 86 ? -1.992 -15.482 -0.208 1.00 96.69 86 THR A C 1
ATOM 657 O O . THR A 1 86 ? -1.499 -14.383 0.067 1.00 96.69 86 THR A O 1
ATOM 660 N N . PHE A 1 87 ? -2.375 -15.800 -1.448 1.00 96.88 87 PHE A N 1
ATOM 661 C CA . PHE A 1 87 ? -2.424 -14.820 -2.531 1.00 96.88 87 PHE A CA 1
ATOM 662 C C . PHE A 1 87 ? -3.381 -13.658 -2.211 1.00 96.88 87 PHE A C 1
ATOM 664 O O . PHE A 1 87 ? -3.071 -12.512 -2.533 1.00 96.88 87 PHE A O 1
ATOM 671 N N . ASP A 1 88 ? -4.500 -13.926 -1.532 1.00 96.88 88 ASP A N 1
ATOM 672 C CA . ASP A 1 88 ? -5.482 -12.900 -1.159 1.00 96.88 88 ASP A CA 1
ATOM 673 C C . ASP A 1 88 ? -4.852 -11.823 -0.272 1.00 96.88 88 ASP A C 1
ATOM 675 O O . ASP A 1 88 ? -5.075 -10.627 -0.489 1.00 96.88 88 ASP A O 1
ATOM 679 N N . THR A 1 89 ? -3.967 -12.225 0.650 1.00 98.12 89 THR A N 1
ATOM 680 C CA . THR A 1 89 ? -3.177 -11.284 1.446 1.00 98.12 89 THR A CA 1
ATOM 681 C C . THR A 1 89 ? -2.371 -10.339 0.545 1.00 98.12 89 THR A C 1
ATOM 683 O O . THR A 1 89 ? -2.391 -9.126 0.748 1.00 98.12 89 THR A O 1
ATOM 686 N N . ALA A 1 90 ? -1.716 -10.853 -0.504 1.00 97.38 90 ALA A N 1
ATOM 687 C CA . ALA A 1 90 ? -0.934 -10.038 -1.438 1.00 97.38 90 ALA A CA 1
ATOM 688 C C . ALA A 1 90 ? -1.790 -9.039 -2.243 1.00 97.38 90 ALA A C 1
ATOM 690 O O . ALA A 1 90 ? -1.297 -7.973 -2.623 1.00 97.38 90 ALA A O 1
ATOM 691 N N . VAL A 1 91 ? -3.071 -9.341 -2.482 1.00 97.56 91 VAL A N 1
ATOM 692 C CA . VAL A 1 91 ? -4.000 -8.441 -3.188 1.00 97.56 91 VAL A CA 1
ATOM 693 C C . VAL A 1 91 ? -4.331 -7.203 -2.347 1.00 97.56 91 VAL A C 1
ATOM 695 O O . VAL A 1 91 ? -4.380 -6.090 -2.883 1.00 97.56 91 VAL A O 1
ATOM 698 N N . VAL A 1 92 ? -4.539 -7.370 -1.038 1.00 98.44 92 VAL A N 1
ATOM 699 C CA . VAL A 1 92 ? -4.922 -6.276 -0.122 1.00 98.44 92 VAL A CA 1
ATOM 700 C C . VAL A 1 92 ? -3.725 -5.566 0.520 1.00 98.44 92 VAL A C 1
ATOM 702 O O . VAL A 1 92 ? -3.826 -4.383 0.865 1.00 98.44 92 VAL A O 1
ATOM 705 N N . TYR A 1 93 ? -2.578 -6.245 0.619 1.00 98.38 93 TYR A N 1
ATOM 706 C CA . TYR A 1 93 ? -1.367 -5.769 1.295 1.00 98.38 93 TYR A CA 1
ATOM 707 C C . TYR A 1 93 ? -0.920 -4.348 0.914 1.00 98.38 93 TYR A C 1
ATOM 709 O O . TYR A 1 93 ? -0.641 -3.580 1.834 1.00 98.38 93 TYR A O 1
ATOM 717 N N . PRO A 1 94 ? -0.928 -3.914 -0.371 1.00 97.12 94 PRO A N 1
ATOM 718 C CA . PRO A 1 94 ? -0.482 -2.564 -0.735 1.00 97.12 94 PRO A CA 1
ATOM 719 C C . PRO A 1 94 ? -1.256 -1.430 -0.052 1.00 97.12 94 PRO A C 1
ATOM 721 O O . PRO A 1 94 ? -0.776 -0.303 -0.009 1.00 97.12 94 PRO A O 1
ATOM 724 N N . GLY A 1 95 ? -2.474 -1.698 0.426 1.00 97.88 95 GLY A N 1
ATOM 725 C CA . GLY A 1 95 ? -3.206 -0.779 1.292 1.00 97.88 95 GLY A CA 1
ATOM 726 C C . GLY A 1 95 ? -3.096 -1.163 2.761 1.00 97.88 95 GLY A C 1
ATOM 727 O O . GLY A 1 95 ? -2.916 -0.300 3.607 1.00 97.88 95 GLY A O 1
ATOM 728 N N . GLN A 1 96 ? -3.246 -2.443 3.091 1.00 98.62 96 GLN A N 1
ATOM 729 C CA . GLN A 1 96 ? -3.380 -2.898 4.478 1.00 98.62 96 GLN A CA 1
ATOM 730 C C . GLN A 1 96 ? -2.088 -2.786 5.297 1.00 98.62 96 GLN A C 1
ATOM 732 O O . GLN A 1 96 ? -2.166 -2.593 6.506 1.00 98.62 96 GLN A O 1
ATOM 737 N N . VAL A 1 97 ? -0.915 -2.774 4.655 1.00 98.19 97 VAL A N 1
ATOM 738 C CA . VAL A 1 97 ? 0.364 -2.491 5.331 1.00 98.19 97 VAL A CA 1
ATOM 739 C C . VAL A 1 97 ? 0.387 -1.115 6.009 1.00 98.19 97 VAL A C 1
ATOM 741 O O . VAL A 1 97 ? 1.047 -0.940 7.026 1.00 98.19 97 VAL A O 1
ATOM 744 N N . LEU A 1 98 ? -0.400 -0.145 5.524 1.00 98.56 98 LEU A N 1
ATOM 745 C CA . LEU A 1 98 ? -0.486 1.192 6.128 1.00 98.56 98 LEU A CA 1
ATOM 746 C C . LEU A 1 98 ? -0.978 1.158 7.579 1.00 98.56 98 LEU A C 1
ATOM 748 O O . LEU A 1 98 ? -0.653 2.046 8.365 1.00 98.56 98 LEU A O 1
ATOM 752 N N . LEU A 1 99 ? -1.738 0.125 7.951 1.00 98.75 99 LEU A N 1
ATOM 753 C CA . LEU A 1 99 ? -2.237 -0.043 9.310 1.00 98.75 99 LEU A CA 1
ATOM 754 C C . LEU A 1 99 ? -1.113 -0.319 10.313 1.00 98.75 99 LEU A C 1
ATOM 756 O O . LEU A 1 99 ? -1.291 -0.039 11.498 1.00 98.75 99 LEU A O 1
ATOM 760 N N . GLU A 1 100 ? 0.062 -0.779 9.871 1.00 98.44 100 GLU A N 1
ATOM 761 C CA . GLU A 1 100 ? 1.251 -0.887 10.727 1.00 98.44 100 GLU A CA 1
ATOM 762 C C . GLU A 1 100 ? 1.678 0.466 11.304 1.00 98.44 100 GLU A C 1
ATOM 764 O O . GLU A 1 100 ? 2.199 0.518 12.419 1.00 98.44 100 GLU A O 1
ATOM 769 N N . GLY A 1 101 ? 1.381 1.559 10.594 1.00 98.31 101 GLY A N 1
ATOM 770 C CA . GLY A 1 101 ? 1.590 2.926 11.056 1.00 98.31 101 GLY A CA 1
ATOM 771 C C . GLY A 1 101 ? 0.540 3.436 12.044 1.00 98.31 101 GLY A C 1
ATOM 772 O O . GLY A 1 101 ? 0.565 4.612 12.387 1.00 98.31 101 GLY A O 1
ATOM 773 N N . THR A 1 102 ? -0.381 2.588 12.505 1.00 98.69 102 THR A N 1
ATOM 774 C CA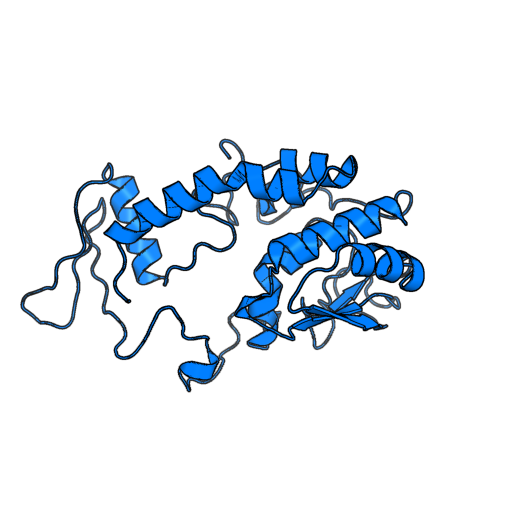 . THR A 1 102 ? -1.499 2.960 13.387 1.00 98.69 102 THR A CA 1
ATOM 775 C C . THR A 1 102 ? -1.630 2.009 14.574 1.00 98.69 102 THR A C 1
ATOM 777 O O . THR A 1 102 ? -1.054 0.914 14.592 1.00 98.69 102 THR A O 1
ATOM 780 N N . ASN A 1 103 ? -2.469 2.391 15.535 1.00 98.56 103 ASN A N 1
ATOM 781 C CA . ASN A 1 103 ? -2.923 1.514 16.607 1.00 98.56 103 ASN A CA 1
ATOM 782 C C . ASN A 1 103 ? -4.080 0.566 16.215 1.00 98.56 103 ASN A C 1
ATOM 784 O O . ASN A 1 103 ? -4.599 -0.112 17.092 1.00 98.56 103 ASN A O 1
ATOM 788 N N . LEU A 1 104 ? -4.487 0.450 14.945 1.00 98.62 104 LEU A N 1
ATOM 789 C CA . LEU A 1 104 ? -5.436 -0.585 14.492 1.00 98.62 104 LEU A CA 1
ATOM 790 C C . LEU A 1 104 ? -4.712 -1.915 14.287 1.00 98.62 104 LEU A C 1
ATOM 792 O O . LEU A 1 104 ? -3.658 -1.920 13.665 1.00 98.62 104 LEU A O 1
ATOM 796 N N . SER A 1 105 ? -5.254 -3.045 14.740 1.00 98.75 105 SER A N 1
ATOM 797 C CA . SER A 1 105 ? -4.719 -4.354 14.346 1.00 98.75 105 SER A CA 1
ATOM 798 C C . SER A 1 105 ? -4.967 -4.592 12.859 1.00 98.75 105 SER A C 1
ATOM 800 O O . SER A 1 105 ? -6.089 -4.447 12.387 1.00 98.75 105 SER A O 1
ATOM 802 N N . GLU A 1 106 ? -3.926 -4.994 12.141 1.00 98.62 106 GLU A N 1
ATOM 803 C CA . GLU A 1 106 ? -3.954 -5.507 10.770 1.00 98.62 106 GLU A CA 1
ATOM 804 C C . GLU A 1 106 ? -4.121 -7.034 10.729 1.00 98.62 106 GLU A C 1
ATOM 806 O O . GLU A 1 106 ? -3.715 -7.682 9.774 1.00 98.62 106 GLU A O 1
ATOM 811 N N . GLY A 1 107 ? -4.632 -7.652 11.798 1.00 98.38 107 GLY A N 1
ATOM 812 C CA . GLY A 1 107 ? -4.933 -9.085 11.820 1.00 98.38 107 GLY A CA 1
ATOM 813 C C . GLY A 1 107 ? -3.728 -10.005 12.043 1.00 98.38 107 GLY A C 1
ATOM 814 O O . GLY A 1 107 ? -3.896 -11.227 12.039 1.00 98.38 107 GLY A O 1
ATOM 815 N N . ARG A 1 108 ? -2.518 -9.473 12.275 1.00 98.50 108 ARG A N 1
ATOM 816 C CA . ARG A 1 108 ? -1.408 -10.275 12.830 1.00 98.50 108 ARG A CA 1
ATOM 817 C C . ARG A 1 108 ? -1.841 -10.883 14.166 1.00 98.50 108 ARG A C 1
ATOM 819 O O . ARG A 1 108 ? -2.614 -10.271 14.893 1.00 98.50 108 ARG A O 1
ATOM 826 N N . GLY A 1 109 ? -1.377 -12.095 14.466 1.00 98.00 109 GLY A N 1
ATOM 827 C CA . GLY A 1 109 ? -1.895 -12.872 15.598 1.00 98.00 109 GLY A CA 1
ATOM 828 C C . GLY A 1 109 ? -3.122 -13.722 15.271 1.00 98.00 109 GLY A C 1
ATOM 829 O O . GLY A 1 109 ? -3.651 -14.367 16.173 1.00 98.00 109 GLY A O 1
ATOM 830 N N . THR A 1 110 ? -3.561 -13.750 14.008 1.00 97.94 110 THR A N 1
ATOM 831 C CA . THR A 1 110 ? -4.690 -14.557 13.520 1.00 97.94 110 THR A CA 1
ATOM 832 C C . THR A 1 110 ? -4.293 -15.384 12.292 1.00 97.94 110 THR A C 1
ATOM 834 O O . THR A 1 110 ? -3.153 -15.338 11.834 1.00 97.94 110 THR A O 1
ATOM 837 N N . THR A 1 111 ? -5.244 -16.124 11.720 1.00 96.88 111 THR A N 1
ATOM 838 C CA . THR A 1 111 ? -5.060 -16.891 10.477 1.00 96.88 111 THR A CA 1
ATOM 839 C C . THR A 1 111 ? -5.269 -16.067 9.201 1.00 96.88 111 THR A C 1
ATOM 841 O O . THR A 1 111 ? -5.169 -16.619 8.107 1.00 96.88 111 THR A O 1
ATOM 844 N N . ARG A 1 112 ? -5.572 -14.763 9.314 1.00 97.38 112 ARG A N 1
ATOM 845 C CA . ARG A 1 112 ? -5.886 -13.871 8.181 1.00 97.38 112 ARG A CA 1
ATOM 846 C C . ARG A 1 112 ? -5.191 -12.500 8.273 1.00 97.38 112 ARG A C 1
ATOM 848 O O . ARG A 1 112 ? -5.865 -11.470 8.195 1.00 97.38 112 ARG A O 1
ATOM 855 N N . PRO A 1 113 ? -3.860 -12.451 8.456 1.00 98.19 113 PRO A N 1
ATOM 856 C CA . PRO A 1 113 ? -3.131 -11.187 8.516 1.00 98.19 113 PRO A CA 1
ATOM 857 C C . PRO A 1 113 ? -3.366 -10.351 7.250 1.00 98.19 113 PRO A C 1
ATOM 859 O O . PRO A 1 113 ? -3.434 -10.882 6.146 1.00 98.19 113 PRO A O 1
ATOM 862 N N . PHE A 1 114 ? -3.517 -9.043 7.432 1.00 98.56 114 PHE A N 1
ATOM 863 C CA . PHE A 1 114 ? -3.858 -8.002 6.455 1.00 98.56 114 PHE A CA 1
ATOM 864 C C . PHE A 1 114 ? -5.189 -8.163 5.711 1.00 98.56 114 PHE A C 1
ATOM 866 O O . PHE A 1 114 ? -5.656 -7.206 5.108 1.00 98.56 114 PHE A O 1
ATOM 873 N N . GLU A 1 115 ? -5.831 -9.328 5.732 1.00 98.62 115 GLU A N 1
ATOM 874 C CA . GLU A 1 115 ? -7.181 -9.497 5.181 1.00 98.62 115 GLU A CA 1
ATOM 875 C C . GLU A 1 115 ? -8.258 -8.978 6.140 1.00 98.62 115 GLU A C 1
ATOM 877 O O . GLU A 1 115 ? -9.352 -8.613 5.701 1.00 98.62 115 GLU A O 1
ATOM 882 N N . ILE A 1 116 ? -7.955 -8.956 7.441 1.00 98.75 116 ILE A N 1
ATOM 883 C CA . ILE A 1 116 ? -8.820 -8.431 8.498 1.00 98.75 116 ILE A CA 1
ATOM 884 C C . ILE A 1 116 ? -8.134 -7.282 9.229 1.00 98.75 116 ILE A C 1
ATOM 886 O O . ILE A 1 116 ? -6.914 -7.275 9.391 1.00 98.75 116 ILE A O 1
ATOM 890 N N . PHE A 1 117 ? -8.929 -6.338 9.717 1.00 98.88 117 PHE A N 1
ATOM 891 C CA . PHE A 1 117 ? -8.441 -5.262 10.567 1.00 98.88 117 PHE A CA 1
ATOM 892 C C . PHE A 1 117 ? -9.494 -4.819 11.578 1.00 98.88 117 PHE A C 1
ATOM 894 O O . PHE A 1 117 ? -10.690 -5.014 11.362 1.00 98.88 117 PHE A O 1
ATOM 901 N N . GLY A 1 118 ? -9.054 -4.204 12.675 1.00 98.75 118 GLY A N 1
ATOM 902 C CA . GLY A 1 118 ? -9.945 -3.727 13.730 1.00 98.75 118 GLY A CA 1
ATOM 903 C C . GLY A 1 118 ? -9.220 -3.304 15.002 1.00 98.75 118 GLY A C 1
ATOM 904 O O . GLY A 1 118 ? -7.996 -3.379 15.096 1.00 98.75 118 GLY A O 1
ATOM 905 N N . ALA A 1 119 ? -9.989 -2.864 15.992 1.00 98.81 119 ALA A N 1
ATOM 906 C CA . ALA A 1 119 ? -9.518 -2.618 17.354 1.00 98.81 119 ALA A CA 1
ATOM 907 C C . ALA A 1 119 ? -10.694 -2.742 18.344 1.00 98.81 119 ALA A C 1
ATOM 909 O O . ALA A 1 119 ? -11.848 -2.719 17.907 1.00 98.81 119 ALA A O 1
ATOM 910 N N . PRO A 1 120 ? -10.447 -2.856 19.662 1.00 98.75 120 PRO A N 1
ATOM 911 C CA . PRO A 1 120 ? -11.519 -3.010 20.655 1.00 98.75 120 PRO A CA 1
ATOM 912 C C . PRO A 1 120 ? -12.510 -1.838 20.708 1.00 98.75 120 PRO A C 1
ATOM 914 O O . PRO A 1 120 ? -13.648 -1.996 21.132 1.00 98.75 120 PRO A O 1
ATOM 917 N N . TRP A 1 121 ? -12.082 -0.655 20.266 1.00 98.56 121 TRP A N 1
ATOM 918 C CA . TRP A 1 121 ? -12.840 0.598 20.338 1.00 98.56 121 TRP A CA 1
ATOM 919 C C . TRP A 1 121 ? -13.566 0.976 19.034 1.00 98.56 121 TRP A C 1
ATOM 921 O O . TRP A 1 121 ? -14.191 2.035 18.971 1.00 98.56 121 TRP A O 1
ATOM 931 N N . VAL A 1 122 ? -13.468 0.160 17.977 1.00 98.44 122 VAL A N 1
ATOM 932 C CA . VAL A 1 122 ? -14.078 0.467 16.670 1.00 98.44 122 VAL A CA 1
ATOM 933 C C . VAL A 1 122 ? -15.582 0.188 16.693 1.00 98.44 122 VAL A C 1
ATOM 935 O O . VAL A 1 122 ? -16.016 -0.927 16.974 1.00 98.44 122 VAL A O 1
ATOM 938 N N . ASP A 1 123 ? -16.374 1.185 16.296 1.00 98.19 123 ASP A N 1
ATOM 939 C CA . ASP A 1 123 ? -17.805 1.042 16.013 1.00 98.19 123 ASP A CA 1
ATOM 940 C C . ASP A 1 123 ? -17.982 0.707 14.527 1.00 98.19 123 ASP A C 1
ATOM 942 O O . ASP A 1 123 ? -17.922 1.569 13.641 1.00 98.19 123 ASP A O 1
ATOM 946 N N . ILE A 1 124 ? -18.193 -0.580 14.249 1.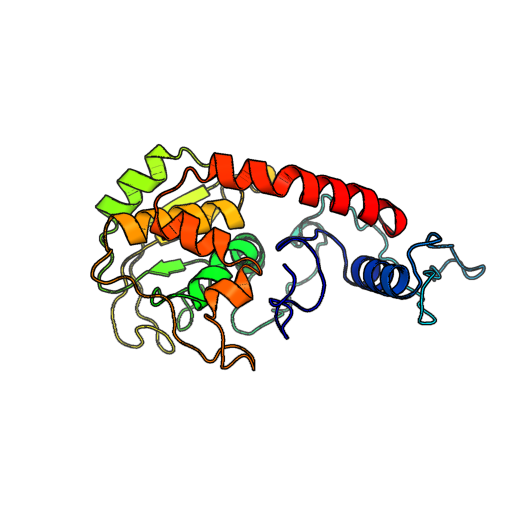00 97.69 124 ILE A N 1
ATOM 947 C CA . ILE A 1 124 ? -18.312 -1.086 12.880 1.00 97.69 124 ILE A CA 1
ATOM 948 C C . ILE A 1 124 ? -19.517 -0.495 12.138 1.00 97.69 124 ILE A C 1
ATOM 950 O O . ILE A 1 124 ? -19.445 -0.305 10.927 1.00 97.69 124 ILE A O 1
ATOM 954 N N . LEU A 1 125 ? -20.609 -0.136 12.821 1.00 97.69 125 LEU A N 1
ATOM 955 C CA . LEU A 1 125 ? -21.799 0.401 12.155 1.00 97.69 125 LEU A CA 1
ATOM 956 C C . LEU A 1 125 ? -21.539 1.817 11.638 1.00 97.69 125 LEU A C 1
ATOM 958 O O . LEU A 1 125 ? -21.880 2.142 10.494 1.00 97.69 125 LEU A O 1
ATOM 962 N N . ARG A 1 126 ? -20.884 2.649 12.453 1.00 97.94 126 ARG A N 1
ATOM 963 C CA . ARG A 1 126 ? -20.504 4.015 12.069 1.00 97.94 126 ARG A CA 1
ATOM 964 C C . ARG A 1 126 ? -19.498 4.023 10.927 1.00 97.94 126 ARG A C 1
ATOM 966 O O . ARG A 1 126 ? -19.726 4.696 9.918 1.00 97.94 126 ARG A O 1
ATOM 973 N N . VAL A 1 127 ? -18.433 3.227 11.043 1.00 98.06 127 VAL A N 1
ATOM 974 C CA . VAL A 1 127 ? -17.396 3.137 10.003 1.00 98.06 127 VAL A CA 1
ATOM 975 C C . VAL A 1 127 ? -17.983 2.608 8.692 1.00 98.06 127 VAL A C 1
ATOM 977 O O . VAL A 1 127 ? -17.767 3.216 7.641 1.00 98.06 127 VAL A O 1
ATOM 980 N N . ARG A 1 128 ? -18.796 1.542 8.739 1.00 97.25 128 ARG A N 1
ATOM 981 C CA . ARG A 1 128 ? -19.483 0.982 7.561 1.00 97.25 128 ARG A CA 1
ATOM 982 C C . ARG A 1 128 ? -20.343 2.030 6.862 1.00 97.25 128 ARG A C 1
ATOM 984 O O . ARG A 1 128 ? -20.215 2.218 5.653 1.00 97.25 128 ARG A O 1
ATOM 991 N N . SER A 1 129 ? -21.168 2.750 7.624 1.00 97.06 129 SER A N 1
ATOM 992 C CA . SER A 1 129 ? -22.056 3.789 7.097 1.00 97.06 129 SER A CA 1
ATOM 993 C C . SER A 1 129 ? -21.285 4.851 6.305 1.00 97.06 129 SER A C 1
ATOM 995 O O . SER A 1 129 ? -21.712 5.244 5.216 1.00 97.06 129 SER A O 1
ATOM 997 N N . ARG A 1 130 ? -20.124 5.304 6.803 1.00 96.69 130 ARG A N 1
ATOM 998 C CA . ARG A 1 130 ? -19.260 6.237 6.058 1.00 96.69 130 ARG A CA 1
ATOM 999 C C . ARG A 1 130 ? -18.652 5.605 4.815 1.00 96.69 130 ARG A C 1
ATOM 1001 O O . ARG A 1 130 ? -18.740 6.193 3.735 1.00 96.69 130 ARG A O 1
ATOM 1008 N N . PHE A 1 131 ? -18.067 4.422 4.966 1.00 96.38 131 PHE A N 1
ATOM 1009 C CA . PHE A 1 131 ? -17.327 3.771 3.898 1.00 96.38 131 PHE A CA 1
ATOM 1010 C C . PHE A 1 131 ? -18.224 3.463 2.693 1.00 96.38 131 PHE A C 1
ATOM 1012 O O . PHE A 1 131 ? -17.866 3.758 1.551 1.00 96.38 131 PHE A O 1
ATOM 1019 N N . GLU A 1 132 ? -19.434 2.954 2.930 1.00 95.44 132 GLU A N 1
ATOM 1020 C CA . GLU A 1 132 ? -20.388 2.615 1.868 1.00 95.44 132 GLU A CA 1
ATOM 1021 C C . GLU A 1 132 ? -20.829 3.850 1.059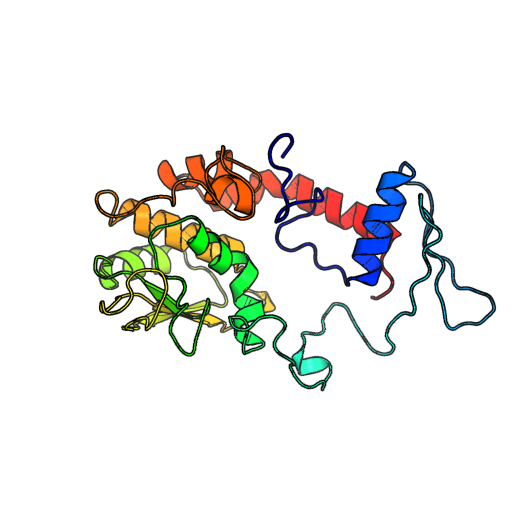 1.00 95.44 132 GLU A C 1
ATOM 1023 O O . GLU A 1 132 ? -20.995 3.767 -0.164 1.00 95.44 132 GLU A O 1
ATOM 1028 N N . ARG A 1 133 ? -20.901 5.042 1.678 1.00 96.00 133 ARG A N 1
ATOM 1029 C CA . ARG A 1 133 ? -21.178 6.304 0.960 1.00 96.00 133 ARG A CA 1
ATOM 1030 C C . ARG A 1 133 ? -20.093 6.678 -0.049 1.00 96.00 133 ARG A C 1
ATOM 1032 O O . ARG A 1 133 ? -20.385 7.392 -1.008 1.00 96.00 133 ARG A O 1
ATOM 1039 N N . ARG A 1 134 ? -18.861 6.183 0.113 1.00 94.69 134 ARG A N 1
ATOM 1040 C CA . ARG A 1 134 ? -17.759 6.440 -0.832 1.00 94.69 134 ARG A CA 1
ATOM 1041 C C . ARG A 1 134 ? -17.930 5.696 -2.155 1.00 94.69 134 ARG A C 1
ATOM 1043 O O . ARG A 1 134 ? -17.337 6.112 -3.156 1.00 94.69 134 ARG A O 1
ATOM 1050 N N . ARG A 1 135 ? -18.747 4.631 -2.169 1.00 95.44 135 ARG A N 1
ATOM 1051 C CA . ARG A 1 135 ? -19.055 3.805 -3.351 1.00 95.44 135 ARG A CA 1
ATOM 1052 C C . ARG A 1 135 ? -17.791 3.308 -4.069 1.00 95.44 135 ARG A C 1
ATOM 1054 O O . ARG A 1 135 ? -17.694 3.382 -5.297 1.00 95.44 135 ARG A O 1
ATOM 1061 N N . LEU A 1 136 ? -16.796 2.850 -3.303 1.00 96.31 136 LEU A N 1
ATOM 1062 C CA . LEU A 1 136 ? -15.602 2.214 -3.863 1.00 96.31 136 LEU A CA 1
ATOM 1063 C C . LEU A 1 136 ? -15.976 0.869 -4.499 1.00 96.31 136 LEU A C 1
ATOM 1065 O O . LEU A 1 136 ? -16.842 0.154 -4.004 1.00 96.31 136 LEU A O 1
ATOM 1069 N N . ARG A 1 137 ? -15.346 0.546 -5.631 1.00 97.31 137 ARG A N 1
ATOM 1070 C CA . ARG A 1 137 ? -15.675 -0.639 -6.435 1.00 97.31 137 ARG A CA 1
ATOM 1071 C C . ARG A 1 137 ? -14.743 -1.808 -6.125 1.00 97.31 137 ARG A C 1
ATOM 1073 O O . ARG A 1 137 ? -13.591 -1.606 -5.750 1.00 97.31 137 ARG A O 1
ATOM 1080 N N . GLY A 1 138 ? -15.248 -3.018 -6.353 1.00 97.88 138 GLY A N 1
ATOM 1081 C CA . GLY A 1 138 ? -14.484 -4.262 -6.238 1.00 97.88 138 GLY A CA 1
ATOM 1082 C C . GLY A 1 138 ? -14.143 -4.677 -4.813 1.00 97.88 138 GLY A C 1
ATOM 1083 O O . GLY A 1 138 ? -13.251 -5.499 -4.627 1.00 97.88 138 GLY A O 1
ATOM 1084 N N . VAL A 1 139 ? -14.835 -4.120 -3.817 1.00 98.25 139 VAL A N 1
ATOM 1085 C CA . VAL A 1 139 ? -14.648 -4.447 -2.405 1.00 98.25 139 VAL A CA 1
ATOM 1086 C C . VAL A 1 139 ? -15.983 -4.520 -1.676 1.00 98.25 139 VAL A C 1
ATOM 1088 O O . VAL A 1 139 ? -16.875 -3.708 -1.912 1.00 98.25 139 VAL A O 1
ATOM 1091 N N . VAL A 1 140 ? -16.092 -5.481 -0.765 1.00 97.31 140 VAL A N 1
ATOM 1092 C CA . VAL A 1 140 ? -17.128 -5.561 0.265 1.00 97.31 140 VAL A CA 1
ATOM 1093 C C . VAL A 1 140 ? -16.434 -5.687 1.616 1.00 97.31 140 VAL A C 1
ATOM 1095 O O . VAL A 1 140 ? -15.471 -6.440 1.764 1.00 97.31 140 VAL A O 1
ATOM 1098 N N . LEU A 1 141 ? -16.922 -4.951 2.611 1.00 98.19 141 LEU A N 1
ATOM 1099 C CA . LEU A 1 141 ? -16.515 -5.151 3.996 1.00 98.19 141 LEU A CA 1
ATOM 1100 C C . LEU A 1 141 ? -17.440 -6.189 4.624 1.00 98.19 141 LEU A C 1
ATOM 1102 O O . LEU A 1 141 ? -18.659 -6.001 4.633 1.00 98.19 141 LEU A O 1
ATOM 1106 N N . ARG A 1 142 ? -16.877 -7.271 5.161 1.00 97.75 142 ARG A N 1
ATOM 1107 C CA . ARG A 1 142 ? -17.610 -8.240 5.986 1.00 97.75 142 ARG A CA 1
ATOM 1108 C C . ARG A 1 142 ? -17.311 -7.946 7.448 1.00 97.75 142 ARG A C 1
ATOM 1110 O O . ARG A 1 142 ? -16.141 -7.937 7.815 1.00 97.75 142 ARG A O 1
ATOM 1117 N N . ASP A 1 143 ? -18.340 -7.749 8.265 1.00 97.94 143 ASP A N 1
ATOM 1118 C CA . ASP A 1 143 ? -18.159 -7.556 9.707 1.00 97.94 143 ASP A CA 1
ATOM 1119 C C . ASP A 1 143 ? -17.390 -8.733 10.305 1.00 97.94 143 ASP A C 1
ATOM 1121 O O . ASP A 1 143 ? -17.631 -9.901 9.967 1.00 97.94 143 ASP A O 1
ATOM 1125 N N . HIS A 1 144 ? -16.431 -8.428 11.171 1.00 97.69 144 HIS A N 1
ATOM 1126 C CA . HIS A 1 144 ? -15.618 -9.452 11.797 1.00 97.69 144 HIS A CA 1
ATOM 1127 C C . HIS A 1 144 ? -15.156 -9.029 13.188 1.00 97.69 144 HIS A C 1
ATOM 1129 O O . HIS A 1 144 ? -14.681 -7.912 13.386 1.00 97.69 144 HIS A O 1
ATOM 1135 N N . SER A 1 145 ? -15.262 -9.965 14.128 1.00 98.38 145 SER A N 1
ATOM 1136 C CA . SER A 1 145 ? -14.630 -9.881 15.440 1.00 98.38 145 SER A CA 1
ATOM 1137 C C . SER A 1 145 ? -13.527 -10.927 15.508 1.00 98.38 145 SER A C 1
ATOM 1139 O O . SER A 1 145 ? -13.722 -12.053 15.044 1.00 98.38 145 SER A O 1
ATOM 1141 N N . PHE A 1 146 ? -12.378 -10.558 16.058 1.00 98.62 146 PHE A N 1
ATOM 1142 C CA . PHE A 1 146 ? -11.219 -11.438 16.171 1.00 98.62 146 PHE A CA 1
ATOM 1143 C C . PHE A 1 146 ? -10.380 -11.055 17.387 1.00 98.62 146 PHE A C 1
ATOM 1145 O O . PHE A 1 146 ? -10.347 -9.892 17.774 1.00 98.62 146 PHE A O 1
ATOM 1152 N N . GLU A 1 147 ? -9.682 -12.021 17.970 1.00 98.62 147 GLU A N 1
ATOM 1153 C CA . GLU A 1 147 ? -8.762 -11.799 19.084 1.00 98.62 147 GLU A CA 1
ATOM 1154 C C . GLU A 1 147 ? -7.349 -12.205 18.643 1.00 98.62 147 GLU A C 1
ATOM 1156 O O . GLU A 1 147 ? -7.098 -13.390 18.403 1.00 98.62 147 GLU A O 1
ATOM 1161 N N . PRO A 1 148 ? -6.427 -11.245 18.453 1.00 98.56 148 PRO A N 1
ATOM 1162 C CA . PRO A 1 148 ? -5.038 -11.550 18.141 1.00 98.56 148 PRO A CA 1
ATOM 1163 C C . PRO A 1 148 ? -4.360 -12.339 19.265 1.00 98.56 148 PRO A C 1
ATOM 1165 O O . PRO A 1 148 ? -4.483 -12.010 20.441 1.00 98.56 148 PRO A O 1
ATOM 1168 N N . THR A 1 149 ? -3.567 -13.342 18.899 1.00 98.31 149 THR A N 1
ATOM 1169 C CA . THR A 1 149 ? -2.724 -14.099 19.846 1.00 98.31 149 THR A CA 1
ATOM 1170 C C . THR A 1 149 ? -1.390 -13.412 20.155 1.00 98.31 149 THR A C 1
ATOM 1172 O O . THR A 1 149 ? -0.759 -13.700 21.168 1.00 98.31 149 THR A O 1
ATOM 1175 N N . PHE A 1 150 ? -0.951 -12.488 19.299 1.00 98.00 150 PHE A N 1
ATOM 1176 C CA . PHE A 1 150 ? 0.237 -11.653 19.480 1.00 98.00 150 PHE A CA 1
ATOM 1177 C C . PHE A 1 150 ? 0.062 -10.323 18.729 1.00 98.00 150 PHE A C 1
ATOM 1179 O O . PHE A 1 150 ? -0.884 -10.159 17.961 1.00 98.00 150 PHE A O 1
ATOM 1186 N N . HIS A 1 151 ? 1.013 -9.397 18.897 1.00 96.94 151 HIS A N 1
ATOM 1187 C CA . HIS A 1 151 ? 1.004 -8.056 18.293 1.00 96.94 151 HIS A CA 1
ATOM 1188 C C . HIS A 1 151 ? -0.089 -7.130 18.871 1.00 96.94 151 HIS A C 1
ATOM 1190 O O . HIS A 1 151 ? -0.460 -7.248 20.040 1.00 96.94 151 HIS A O 1
ATOM 1196 N N . LYS A 1 152 ? -0.538 -6.137 18.092 1.00 98.38 152 LYS A N 1
ATOM 1197 C CA . LYS A 1 152 ? -1.534 -5.141 18.514 1.00 98.38 152 LYS A CA 1
ATOM 1198 C C . LYS A 1 152 ? -2.809 -5.811 19.026 1.00 98.38 152 LYS A C 1
ATOM 1200 O O . LYS A 1 152 ? -3.395 -6.625 18.318 1.00 98.38 152 LYS A O 1
ATOM 1205 N N . TRP A 1 153 ? -3.234 -5.398 20.222 1.00 98.56 153 TRP A N 1
ATOM 1206 C CA . TRP A 1 153 ? -4.435 -5.885 20.912 1.00 98.56 153 TRP A CA 1
ATOM 1207 C C . TRP A 1 153 ? -4.431 -7.393 21.206 1.00 98.56 153 TRP A C 1
ATOM 1209 O O . TRP A 1 153 ? -5.488 -8.014 21.233 1.00 98.56 153 TRP A O 1
ATOM 1219 N N . ALA A 1 154 ? -3.255 -7.990 21.438 1.00 98.56 154 ALA A N 1
ATOM 1220 C CA . ALA A 1 154 ? -3.166 -9.389 21.851 1.00 98.56 154 ALA A CA 1
ATOM 1221 C C . ALA A 1 154 ? -4.025 -9.674 23.099 1.00 98.56 154 ALA A C 1
ATOM 1223 O O . ALA A 1 154 ? -3.959 -8.924 24.077 1.00 98.56 154 ALA A O 1
ATOM 1224 N N . GLY A 1 155 ? -4.829 -10.740 23.048 1.00 98.62 155 GLY A N 1
ATOM 1225 C CA . GLY A 1 155 ? -5.755 -11.126 24.121 1.00 98.62 155 GLY A CA 1
ATOM 1226 C C . GLY A 1 155 ? -6.953 -10.186 24.308 1.00 98.62 155 GLY A C 1
ATOM 1227 O O . GLY A 1 155 ? -7.614 -10.239 25.341 1.00 98.62 155 GLY A O 1
ATOM 1228 N N . GLN A 1 156 ? -7.216 -9.288 23.352 1.00 98.75 156 GLN A N 1
ATOM 1229 C CA . GLN A 1 156 ? -8.385 -8.410 23.356 1.00 98.75 156 GLN A CA 1
ATOM 1230 C C . GLN A 1 156 ? -9.205 -8.599 22.081 1.00 98.75 156 GLN A C 1
ATOM 1232 O O . GLN A 1 156 ? -8.673 -8.601 20.967 1.00 98.75 156 GLN A O 1
ATOM 1237 N N . VAL A 1 157 ? -10.525 -8.694 22.240 1.00 98.69 157 VAL A N 1
ATOM 1238 C CA . VAL A 1 157 ? -11.450 -8.773 21.108 1.00 98.69 157 VAL A CA 1
ATOM 1239 C C . VAL A 1 157 ? -11.411 -7.458 20.334 1.00 98.69 157 VAL A C 1
ATOM 1241 O O . VAL A 1 157 ? -11.775 -6.398 20.839 1.00 98.69 157 VAL A O 1
ATOM 1244 N N . CYS A 1 158 ? -10.978 -7.534 19.082 1.00 98.81 158 CYS A N 1
ATOM 1245 C CA . CYS A 1 158 ? -11.073 -6.464 18.106 1.00 98.81 158 CYS A CA 1
ATOM 1246 C C . CYS A 1 158 ? -12.386 -6.585 17.337 1.00 98.81 158 CYS A C 1
ATOM 1248 O O . CYS A 1 158 ? -12.731 -7.672 16.867 1.00 98.81 158 CYS A O 1
ATOM 1250 N N . HIS A 1 159 ? -13.059 -5.458 17.125 1.00 98.56 159 HIS A N 1
ATOM 1251 C CA . HIS A 1 159 ? -14.148 -5.345 16.161 1.00 98.56 159 HIS A CA 1
ATOM 1252 C C . HIS A 1 159 ? -13.654 -4.615 14.914 1.00 98.56 159 HIS A C 1
ATOM 1254 O O . HIS A 1 159 ? -12.842 -3.689 14.989 1.00 98.56 159 HIS A O 1
ATOM 1260 N N . GLY A 1 160 ? -14.120 -5.045 13.748 1.00 98.50 160 GLY A N 1
ATOM 1261 C CA . GLY A 1 160 ? -13.747 -4.432 12.485 1.00 98.50 160 GLY A CA 1
ATOM 1262 C C . GLY A 1 160 ? -14.280 -5.213 11.299 1.00 98.50 160 GLY A C 1
ATOM 1263 O O . GLY A 1 160 ? -15.430 -5.659 11.297 1.00 98.50 160 GLY A O 1
ATOM 1264 N N . PHE A 1 161 ? -13.447 -5.368 10.274 1.00 98.75 161 PHE A N 1
ATOM 1265 C CA . PHE A 1 161 ? -13.876 -5.940 9.005 1.00 98.75 161 PHE A CA 1
ATOM 1266 C C . PHE A 1 161 ? -12.843 -6.897 8.425 1.00 98.75 161 PHE A C 1
ATOM 1268 O O . PHE A 1 161 ? -11.639 -6.703 8.571 1.00 98.75 161 PHE A O 1
ATOM 1275 N N . GLN A 1 162 ? -13.332 -7.891 7.688 1.00 98.69 162 GLN A N 1
ATOM 1276 C CA . GLN A 1 162 ? -12.572 -8.547 6.632 1.00 98.69 162 GLN A CA 1
ATOM 1277 C C . GLN A 1 162 ? -12.827 -7.830 5.304 1.00 98.69 162 GLN A C 1
ATOM 1279 O O . GLN A 1 162 ? -13.980 -7.557 4.953 1.00 98.69 162 GLN A O 1
ATOM 1284 N N . ILE A 1 163 ? -11.767 -7.587 4.540 1.00 98.56 163 ILE A N 1
ATOM 1285 C CA . ILE A 1 163 ? -11.851 -7.062 3.177 1.00 98.56 163 ILE A CA 1
ATOM 1286 C C . ILE A 1 163 ? -12.065 -8.224 2.209 1.00 98.56 163 ILE A C 1
ATOM 1288 O O . ILE A 1 163 ? -11.191 -9.070 2.039 1.00 98.56 163 ILE A O 1
ATOM 1292 N N . HIS A 1 164 ? -13.217 -8.243 1.542 1.00 97.88 164 HIS A N 1
ATOM 1293 C CA . HIS A 1 164 ? -13.497 -9.161 0.438 1.00 97.88 164 HIS A CA 1
ATOM 1294 C C . HIS A 1 164 ? -13.333 -8.432 -0.886 1.00 97.88 164 HIS A C 1
ATOM 1296 O O . HIS A 1 164 ? -14.059 -7.477 -1.166 1.00 97.88 164 HIS A O 1
ATOM 1302 N N . VAL A 1 165 ? -12.390 -8.882 -1.710 1.00 98.12 165 VAL A N 1
ATOM 1303 C CA . VAL A 1 165 ? -12.200 -8.354 -3.064 1.00 98.12 165 VAL A CA 1
ATOM 1304 C C . VAL A 1 165 ? -13.180 -9.052 -4.002 1.00 98.12 165 VAL A C 1
ATOM 1306 O O . VAL A 1 165 ? -13.090 -10.256 -4.214 1.00 98.12 165 VAL A O 1
ATOM 1309 N N . THR A 1 166 ? -14.123 -8.296 -4.561 1.00 97.69 166 THR A N 1
ATOM 1310 C CA . THR A 1 166 ? -15.193 -8.827 -5.427 1.00 97.69 166 THR A CA 1
ATOM 1311 C C . THR A 1 166 ? -14.935 -8.610 -6.918 1.00 97.69 166 THR A C 1
ATOM 1313 O O . THR A 1 166 ? -15.507 -9.307 -7.749 1.00 97.69 166 THR A O 1
ATOM 1316 N N . ASP A 1 167 ? -14.066 -7.658 -7.266 1.00 97.50 167 ASP A N 1
ATOM 1317 C CA . ASP A 1 167 ? -13.633 -7.363 -8.638 1.00 97.50 167 ASP A CA 1
ATOM 1318 C C . ASP A 1 167 ? -12.196 -6.825 -8.580 1.00 97.50 167 ASP A C 1
ATOM 1320 O O . ASP A 1 167 ? -11.961 -5.665 -8.231 1.00 97.50 167 ASP A O 1
ATOM 1324 N N . GLY A 1 168 ? -11.221 -7.684 -8.893 1.00 94.25 168 GLY A N 1
ATOM 1325 C CA . GLY A 1 168 ? -9.792 -7.360 -8.833 1.00 94.25 168 GLY A CA 1
ATOM 1326 C C . GLY A 1 168 ? -9.384 -6.164 -9.711 1.00 94.25 168 GLY A C 1
ATOM 1327 O O . GLY A 1 168 ? -8.728 -5.247 -9.209 1.00 94.25 168 GLY A O 1
ATOM 1328 N N . PRO A 1 169 ? -9.768 -6.116 -11.002 1.00 94.69 169 PRO A N 1
ATOM 1329 C CA . PRO A 1 169 ? -9.522 -4.958 -11.865 1.00 94.69 169 PRO A CA 1
ATOM 1330 C C . PRO A 1 169 ? -10.069 -3.627 -11.325 1.00 94.69 169 PRO A C 1
ATOM 1332 O O . PRO A 1 169 ? -9.407 -2.585 -11.469 1.00 94.69 169 PRO A O 1
ATOM 1335 N N . ALA A 1 170 ? -11.252 -3.642 -10.702 1.00 97.00 170 ALA A N 1
ATOM 1336 C CA . ALA A 1 170 ? -11.851 -2.448 -10.108 1.00 97.00 170 ALA A CA 1
ATOM 1337 C C . ALA A 1 170 ? -11.266 -2.093 -8.733 1.00 97.00 170 ALA A C 1
ATOM 1339 O O . ALA A 1 170 ? -11.230 -0.911 -8.385 1.00 97.00 170 ALA A O 1
ATOM 1340 N N . PHE A 1 171 ? -10.775 -3.079 -7.979 1.00 97.69 171 PHE A N 1
ATOM 1341 C CA . PHE A 1 171 ? -10.249 -2.881 -6.636 1.00 97.69 171 PHE A CA 1
ATOM 1342 C C . PHE A 1 171 ? -9.019 -1.959 -6.620 1.00 97.69 171 PHE A C 1
ATOM 1344 O O . PHE A 1 171 ? -8.112 -2.003 -7.467 1.00 97.69 171 PHE A O 1
ATOM 1351 N N . ARG A 1 172 ? -9.001 -1.063 -5.633 1.00 95.88 172 ARG A N 1
ATOM 1352 C CA . ARG A 1 172 ? -7.934 -0.086 -5.397 1.00 95.88 172 ARG A CA 1
ATOM 1353 C C . ARG A 1 172 ? -7.485 -0.222 -3.940 1.00 95.88 172 ARG A C 1
ATOM 1355 O O . ARG A 1 172 ? -8.011 0.507 -3.102 1.00 95.88 172 ARG A O 1
ATOM 1362 N N . PRO A 1 173 ? -6.547 -1.137 -3.617 1.00 97.00 173 PRO A N 1
ATOM 1363 C CA . PRO A 1 173 ? -6.202 -1.465 -2.229 1.00 97.00 173 PRO A CA 1
ATOM 1364 C C . PRO A 1 173 ? -5.717 -0.245 -1.445 1.00 97.00 173 PRO A C 1
ATOM 1366 O O . PRO A 1 173 ? -6.210 0.027 -0.357 1.00 97.00 173 PRO A O 1
ATOM 1369 N N . TYR A 1 174 ? -4.824 0.544 -2.044 1.00 96.25 174 TYR A N 1
ATOM 1370 C CA . TYR A 1 174 ? -4.272 1.747 -1.423 1.00 96.25 174 TYR A CA 1
ATOM 1371 C C . TYR A 1 174 ? -5.360 2.779 -1.083 1.00 96.25 174 TYR A C 1
ATOM 1373 O O . TYR A 1 174 ? -5.529 3.142 0.076 1.00 96.25 174 TYR A O 1
ATOM 1381 N N . LEU A 1 175 ? -6.178 3.174 -2.069 1.00 96.75 175 LEU A N 1
ATOM 1382 C CA . LEU A 1 175 ? -7.291 4.109 -1.859 1.00 96.75 175 LEU A CA 1
ATOM 1383 C C . LEU A 1 175 ? -8.322 3.571 -0.855 1.00 96.75 175 LEU A C 1
ATOM 1385 O O . LEU A 1 175 ? -8.863 4.340 -0.066 1.00 96.75 175 LEU A O 1
ATOM 1389 N N . THR A 1 176 ? -8.586 2.263 -0.881 1.00 97.94 176 THR A N 1
ATOM 1390 C CA . THR A 1 176 ? -9.526 1.612 0.039 1.00 97.94 176 THR A CA 1
ATOM 1391 C C . THR A 1 176 ? -9.066 1.755 1.483 1.00 97.94 176 THR A C 1
ATOM 1393 O O . THR A 1 176 ? -9.851 2.195 2.319 1.00 97.94 176 THR A O 1
ATOM 1396 N N . THR A 1 177 ? -7.800 1.455 1.784 1.00 98.38 177 THR A N 1
ATOM 1397 C CA . THR A 1 177 ? -7.299 1.605 3.155 1.00 98.38 177 THR A CA 1
ATOM 1398 C C . THR A 1 177 ? -7.192 3.070 3.573 1.00 98.38 177 THR A C 1
ATOM 1400 O O . THR A 1 177 ? -7.562 3.385 4.697 1.00 98.38 177 THR A O 1
ATOM 1403 N N . LEU A 1 178 ? -6.781 3.987 2.689 1.00 98.25 178 LEU A N 1
ATOM 1404 C CA . LEU A 1 178 ? -6.795 5.425 3.001 1.00 98.25 178 LEU A CA 1
ATOM 1405 C C . LEU A 1 178 ? -8.209 5.913 3.364 1.00 98.25 178 LEU A C 1
ATOM 1407 O O . LEU A 1 178 ? -8.386 6.636 4.340 1.00 98.25 178 LEU A O 1
ATOM 1411 N N . ALA A 1 179 ? -9.225 5.472 2.618 1.00 98.31 179 ALA A N 1
ATOM 1412 C CA . ALA A 1 179 ? -10.624 5.765 2.914 1.00 98.31 179 ALA A CA 1
ATOM 1413 C C . ALA A 1 179 ? -11.065 5.217 4.276 1.00 98.31 179 ALA A C 1
ATOM 1415 O O . ALA A 1 179 ? -11.675 5.951 5.050 1.00 98.31 179 ALA A O 1
ATOM 1416 N N . LEU A 1 180 ? -10.717 3.964 4.576 1.00 98.56 180 LEU A N 1
ATOM 1417 C CA . LEU A 1 180 ? -11.007 3.332 5.863 1.00 98.56 180 LEU A CA 1
ATOM 1418 C C . LEU A 1 180 ? -10.338 4.068 7.025 1.00 98.56 180 LEU A C 1
ATOM 1420 O O . LEU A 1 180 ? -10.998 4.365 8.013 1.00 98.56 180 LEU A O 1
ATOM 1424 N N . VAL A 1 181 ? -9.054 4.407 6.900 1.00 98.69 181 VAL A N 1
ATOM 1425 C CA . VAL A 1 181 ? -8.316 5.139 7.937 1.00 98.69 181 VAL A CA 1
ATOM 1426 C C . VAL A 1 181 ? -8.925 6.524 8.157 1.00 98.69 181 VAL A C 1
ATOM 1428 O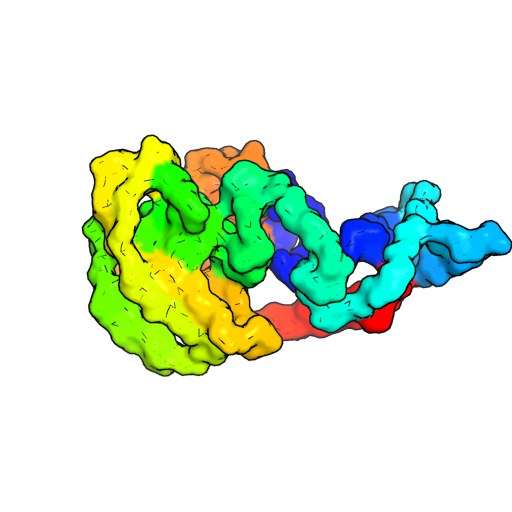 O . VAL A 1 181 ? -9.169 6.892 9.300 1.00 98.69 181 VAL A O 1
ATOM 1431 N N . GLN A 1 182 ? -9.251 7.266 7.093 1.00 98.62 182 GLN A N 1
ATOM 1432 C CA . GLN A 1 182 ? -9.915 8.569 7.219 1.00 98.62 182 GLN A CA 1
ATOM 1433 C C . GLN A 1 182 ? -11.293 8.455 7.897 1.00 98.62 182 GLN A C 1
ATOM 1435 O O . GLN A 1 182 ? -11.637 9.288 8.734 1.00 98.62 182 GLN A O 1
ATOM 1440 N N . ASP A 1 183 ? -12.082 7.429 7.560 1.00 98.31 183 ASP A N 1
ATOM 1441 C CA . ASP A 1 183 ? -13.386 7.190 8.189 1.00 98.31 183 ASP A CA 1
ATOM 1442 C C . ASP A 1 183 ? -13.254 6.802 9.668 1.00 98.31 183 ASP A C 1
ATOM 1444 O O . ASP A 1 183 ? -14.028 7.284 10.493 1.00 98.31 183 ASP A O 1
ATOM 1448 N N . ILE A 1 184 ? -12.245 6.003 10.023 1.00 98.62 184 ILE A N 1
ATOM 1449 C CA . ILE A 1 184 ? -11.949 5.644 11.415 1.00 98.62 184 ILE A CA 1
ATOM 1450 C C . ILE A 1 184 ? -11.472 6.865 12.208 1.00 98.62 184 ILE A C 1
ATOM 1452 O O . ILE A 1 184 ? -11.948 7.075 13.319 1.00 98.62 184 ILE A O 1
ATOM 1456 N N . ILE A 1 185 ? -10.593 7.703 11.648 1.00 98.56 185 ILE A N 1
ATOM 1457 C CA . ILE A 1 185 ? -10.175 8.964 12.283 1.00 98.56 185 ILE A CA 1
ATOM 1458 C C . ILE A 1 185 ? -11.395 9.851 12.554 1.00 98.56 185 ILE A C 1
ATOM 1460 O O . ILE A 1 185 ? -11.503 10.429 13.635 1.00 98.56 185 ILE A O 1
ATOM 1464 N N . ALA A 1 186 ? -12.321 9.945 11.595 1.00 98.00 186 ALA A N 1
ATOM 1465 C CA . ALA A 1 186 ? -13.513 10.777 11.720 1.00 98.00 186 ALA A CA 1
ATOM 1466 C C . ALA A 1 186 ? -14.482 10.286 12.811 1.00 98.00 186 ALA A C 1
ATOM 1468 O O . ALA A 1 186 ? -15.040 11.112 13.529 1.00 98.00 186 ALA A O 1
ATOM 1469 N N . GLU A 1 187 ? -14.685 8.973 12.952 1.00 98.00 187 GLU A N 1
ATOM 1470 C CA . GLU A 1 187 ? -15.611 8.413 13.955 1.00 98.00 187 GLU A CA 1
ATOM 1471 C C . GLU A 1 187 ? -14.962 8.192 15.329 1.00 98.00 187 GLU A C 1
ATOM 1473 O O . GLU A 1 187 ? -15.653 8.195 16.347 1.00 98.00 187 GLU A O 1
ATOM 1478 N N . HIS A 1 188 ? -13.637 8.024 15.382 1.00 98.19 188 HIS A N 1
ATOM 1479 C CA . HIS A 1 188 ? -12.919 7.575 16.577 1.00 98.19 188 HIS A CA 1
ATOM 1480 C C . HIS A 1 188 ? -11.692 8.431 16.915 1.00 98.19 188 HIS A C 1
ATOM 1482 O O . HIS A 1 188 ? -10.710 7.913 17.446 1.00 98.19 188 HIS A O 1
ATOM 1488 N N . ARG A 1 189 ? -11.737 9.749 16.670 1.00 96.94 189 ARG A N 1
ATOM 1489 C CA . ARG A 1 189 ? -10.590 10.662 16.874 1.00 96.94 189 ARG A CA 1
ATOM 1490 C C . ARG A 1 189 ? -9.936 10.565 18.257 1.00 96.94 189 ARG A C 1
ATOM 1492 O O . ARG A 1 189 ? -8.726 10.711 18.351 1.00 96.94 189 ARG A O 1
ATOM 1499 N N . ALA A 1 190 ? -10.719 10.321 19.310 1.00 97.69 190 ALA A N 1
ATOM 1500 C CA . ALA A 1 190 ? -10.214 10.202 20.680 1.00 97.69 190 ALA A CA 1
ATOM 1501 C C . ALA A 1 190 ? -9.441 8.896 20.956 1.00 97.69 190 ALA A C 1
ATOM 1503 O O . ALA A 1 190 ? -8.669 8.842 21.906 1.00 97.69 190 ALA A O 1
ATOM 1504 N N . HIS A 1 191 ? -9.657 7.850 20.151 1.00 98.31 191 HIS A N 1
ATOM 1505 C CA . HIS A 1 191 ? -9.050 6.525 20.337 1.00 98.31 191 HIS A CA 1
ATOM 1506 C C . HIS A 1 191 ? -7.994 6.206 19.277 1.00 98.31 191 HIS A C 1
ATOM 1508 O O . HIS A 1 191 ? -7.072 5.428 19.527 1.00 98.31 191 HIS A O 1
ATOM 1514 N N . PHE A 1 192 ? -8.132 6.775 18.081 1.00 98.69 192 PHE A N 1
ATOM 1515 C CA . PHE A 1 192 ? -7.176 6.587 17.006 1.00 98.69 192 PHE A CA 1
ATOM 1516 C C . PHE A 1 192 ? -5.831 7.232 17.356 1.00 98.69 192 PHE A C 1
ATOM 1518 O O . PHE A 1 192 ? -5.777 8.388 17.773 1.00 98.69 192 PHE A O 1
ATOM 1525 N N . ALA A 1 193 ? -4.747 6.500 17.112 1.00 98.56 193 ALA A N 1
ATOM 1526 C CA . ALA A 1 193 ? -3.392 7.015 17.222 1.00 98.56 193 ALA A CA 1
ATOM 1527 C C . ALA A 1 193 ? -2.528 6.489 16.074 1.00 98.56 193 ALA A C 1
ATOM 1529 O O . ALA A 1 193 ? -2.598 5.310 15.700 1.00 98.56 193 ALA A O 1
ATOM 1530 N N . TRP A 1 194 ? -1.669 7.360 15.548 1.00 98.56 194 TRP A N 1
ATOM 1531 C CA . TRP A 1 194 ? -0.532 6.912 14.755 1.00 98.56 194 TRP A CA 1
ATOM 1532 C C . TRP A 1 194 ? 0.446 6.169 15.664 1.00 98.56 194 TRP A C 1
ATOM 1534 O O . TRP A 1 194 ? 0.560 6.456 16.855 1.00 98.56 194 TRP A O 1
ATOM 1544 N N . LYS A 1 195 ? 1.131 5.173 15.111 1.00 98.19 195 LYS A N 1
ATOM 1545 C CA . LYS A 1 195 ? 2.210 4.490 15.816 1.00 98.19 195 LYS A CA 1
ATOM 1546 C C . LYS A 1 195 ? 3.369 5.473 15.979 1.00 98.19 195 LYS A C 1
ATOM 1548 O O . LYS A 1 195 ? 3.723 6.136 15.015 1.00 98.19 195 LYS A O 1
ATOM 1553 N N . GLU A 1 196 ? 3.974 5.536 17.157 1.00 97.88 196 GLU A N 1
ATOM 1554 C CA . GLU A 1 196 ? 5.198 6.314 17.371 1.00 97.88 196 GLU A CA 1
ATOM 1555 C C . GLU A 1 196 ? 6.437 5.549 16.863 1.00 97.88 196 GLU A C 1
ATOM 1557 O O . GLU A 1 196 ? 6.407 4.313 16.787 1.00 97.88 196 GLU A O 1
ATOM 1562 N N . PRO A 1 197 ? 7.536 6.237 16.504 1.00 97.00 197 PRO A N 1
ATOM 1563 C CA . PRO A 1 197 ? 8.798 5.581 16.173 1.00 97.00 197 PRO A CA 1
ATOM 1564 C C . PRO A 1 197 ? 9.284 4.684 17.333 1.00 97.00 197 PRO A C 1
ATOM 1566 O O . PRO A 1 197 ? 8.990 4.967 18.496 1.00 97.00 197 PRO A O 1
ATOM 1569 N N . PRO A 1 198 ? 10.063 3.620 17.058 1.00 96.62 198 PRO A N 1
ATOM 1570 C CA . PRO A 1 198 ? 10.712 3.311 15.785 1.00 96.62 198 PRO A CA 1
ATOM 1571 C C . PRO A 1 198 ? 9.907 2.387 14.855 1.00 96.62 198 PRO A C 1
ATOM 1573 O O . PRO A 1 198 ? 8.987 1.677 15.268 1.00 96.62 198 PRO A O 1
ATOM 1576 N N . TYR A 1 199 ? 10.320 2.340 13.586 1.00 96.19 199 TYR A N 1
ATOM 1577 C CA . TYR A 1 199 ? 9.843 1.380 12.588 1.00 96.19 199 TYR A CA 1
ATOM 1578 C C . TYR A 1 199 ? 10.928 1.058 11.559 1.00 96.19 199 TYR A C 1
ATOM 1580 O O . TYR A 1 199 ? 11.451 1.967 10.922 1.00 96.19 199 TYR A O 1
ATOM 1588 N N . GLU A 1 200 ? 11.268 -0.227 11.403 1.00 91.75 200 GLU A N 1
ATOM 1589 C CA . GLU A 1 200 ? 12.193 -0.738 10.371 1.00 91.75 200 GLU A CA 1
ATOM 1590 C C . GLU A 1 200 ? 13.466 0.118 10.224 1.00 91.75 200 GLU A C 1
ATOM 1592 O O . GLU A 1 200 ? 13.768 0.669 9.162 1.00 91.75 200 GLU A O 1
ATOM 1597 N N . TYR A 1 201 ? 14.201 0.260 11.334 1.00 95.25 201 TYR A N 1
ATOM 1598 C CA . TYR A 1 201 ? 15.450 1.032 11.453 1.00 95.25 201 TYR A CA 1
ATOM 1599 C C . TYR A 1 201 ? 15.311 2.560 11.351 1.00 95.25 201 TYR A C 1
ATOM 1601 O O . TYR A 1 201 ? 16.313 3.270 11.403 1.00 95.25 201 TYR A O 1
ATOM 1609 N N . VAL A 1 202 ? 14.089 3.085 11.250 1.00 95.69 202 VAL A N 1
ATOM 1610 C CA . VAL A 1 202 ? 13.801 4.520 11.328 1.00 95.69 202 VAL A CA 1
ATOM 1611 C C . VAL A 1 202 ? 13.346 4.870 12.741 1.00 95.69 202 VAL A C 1
ATOM 1613 O O . VAL A 1 202 ? 12.350 4.337 13.226 1.00 95.69 202 VAL A O 1
ATOM 1616 N N . THR A 1 203 ? 14.077 5.758 13.413 1.00 96.94 203 THR A N 1
ATOM 1617 C CA . THR A 1 203 ? 13.837 6.140 14.818 1.00 96.94 203 THR A CA 1
ATOM 1618 C C . THR A 1 203 ? 13.329 7.574 14.984 1.00 96.94 203 THR A C 1
ATOM 1620 O O . THR A 1 203 ? 12.986 7.963 16.093 1.00 96.94 203 THR A O 1
ATOM 1623 N N . ASP A 1 204 ? 13.280 8.357 13.904 1.00 96.06 204 ASP A N 1
ATOM 1624 C CA . ASP A 1 204 ? 13.100 9.816 13.923 1.00 96.06 204 ASP A CA 1
ATOM 1625 C C . ASP A 1 204 ? 11.842 10.315 13.193 1.00 96.06 204 ASP A C 1
ATOM 1627 O O . ASP A 1 204 ? 11.538 11.505 13.218 1.00 96.06 204 ASP A O 1
ATOM 1631 N N . ARG A 1 205 ? 11.109 9.423 12.522 1.00 95.69 205 ARG A N 1
ATOM 1632 C CA . ARG A 1 205 ? 9.940 9.751 11.696 1.00 95.69 205 ARG A CA 1
ATOM 1633 C C . ARG A 1 205 ? 8.803 8.798 11.991 1.00 95.69 205 ARG A C 1
ATOM 1635 O O . ARG A 1 205 ? 9.036 7.615 12.244 1.00 95.69 205 ARG A O 1
ATOM 1642 N N . LEU A 1 206 ? 7.577 9.305 11.888 1.00 97.69 206 LEU A N 1
ATOM 1643 C CA . LEU A 1 206 ? 6.392 8.487 12.082 1.00 97.69 206 LEU A CA 1
ATOM 1644 C C . LEU A 1 206 ? 6.383 7.311 11.086 1.00 97.69 206 LEU A C 1
ATOM 1646 O O . LEU A 1 206 ? 6.528 7.530 9.881 1.00 97.69 206 LEU A O 1
ATOM 1650 N N . PRO A 1 207 ? 6.152 6.075 11.556 1.00 98.12 207 PRO A N 1
ATOM 1651 C CA . PRO A 1 207 ? 6.023 4.880 10.729 1.00 98.12 207 PRO A CA 1
ATOM 1652 C C . PRO A 1 207 ? 5.074 5.055 9.538 1.00 98.12 207 PRO A C 1
ATOM 1654 O O . PRO A 1 207 ? 5.377 4.604 8.437 1.00 98.12 207 PRO A O 1
ATOM 1657 N N . ILE A 1 208 ? 3.947 5.751 9.724 1.00 98.19 208 ILE A N 1
ATOM 1658 C CA . ILE A 1 208 ? 3.007 6.012 8.631 1.00 98.19 208 ILE A CA 1
ATOM 1659 C C . ILE A 1 208 ? 3.620 6.892 7.531 1.00 98.19 208 ILE A C 1
ATOM 1661 O O . ILE A 1 208 ? 3.435 6.598 6.354 1.00 98.19 208 ILE A O 1
ATOM 1665 N N . ASP A 1 209 ? 4.405 7.914 7.874 1.00 97.69 209 ASP A N 1
ATOM 1666 C CA . ASP A 1 209 ? 5.029 8.783 6.873 1.00 97.69 209 ASP A CA 1
ATOM 1667 C C . ASP A 1 209 ? 6.173 8.056 6.153 1.00 97.69 209 ASP A C 1
ATOM 1669 O O . ASP A 1 209 ? 6.393 8.262 4.959 1.00 97.69 209 ASP A O 1
ATOM 1673 N N . VAL A 1 210 ? 6.862 7.14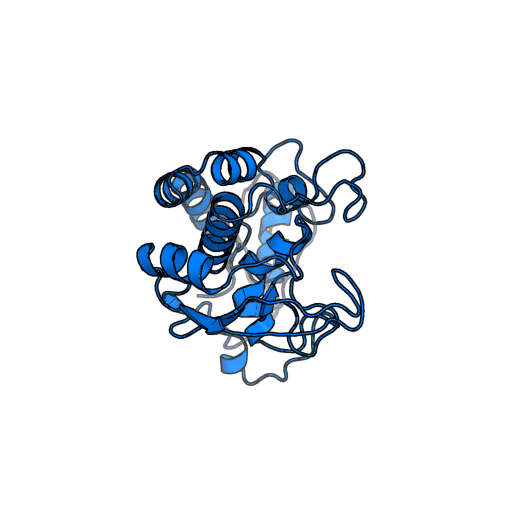7 6.854 1.00 97.31 210 VAL A N 1
ATOM 1674 C CA . VAL A 1 210 ? 7.858 6.240 6.261 1.00 97.31 210 VAL A CA 1
ATOM 1675 C C . VAL A 1 210 ? 7.203 5.291 5.252 1.00 97.31 210 VAL A C 1
ATOM 1677 O O . VAL A 1 210 ? 7.740 5.104 4.162 1.00 97.31 210 VAL A O 1
ATOM 1680 N N . LEU A 1 211 ? 6.039 4.725 5.586 1.00 97.50 211 LEU A N 1
ATOM 1681 C CA . LEU A 1 211 ? 5.274 3.830 4.713 1.00 97.50 211 LEU A CA 1
ATOM 1682 C C . LEU A 1 211 ? 4.696 4.556 3.492 1.00 97.50 211 LEU A C 1
ATOM 1684 O O . LEU A 1 211 ? 4.791 4.063 2.371 1.00 97.50 211 LEU A O 1
ATOM 1688 N N . LEU A 1 212 ? 4.091 5.728 3.696 1.00 96.00 212 LEU A N 1
ATOM 1689 C CA . LEU A 1 212 ? 3.489 6.525 2.623 1.00 96.00 212 LEU A CA 1
ATOM 1690 C C . LEU A 1 212 ? 4.550 7.164 1.720 1.00 96.00 212 LEU A C 1
ATOM 1692 O O . LEU A 1 212 ? 4.306 7.403 0.536 1.00 96.00 212 LEU A O 1
ATOM 1696 N N . GLY A 1 213 ? 5.722 7.471 2.280 1.00 95.25 213 GLY A N 1
ATOM 1697 C CA . GLY A 1 213 ? 6.788 8.202 1.605 1.00 95.25 213 GLY A CA 1
ATOM 1698 C C . GLY A 1 213 ? 6.456 9.676 1.339 1.00 95.25 213 GLY A C 1
ATOM 1699 O O . GLY A 1 213 ? 7.184 10.330 0.581 1.00 95.25 213 GLY A O 1
ATOM 1700 N N . ASP A 1 214 ? 5.355 10.183 1.902 1.00 94.44 214 ASP A N 1
ATOM 1701 C CA . ASP A 1 214 ? 4.855 11.550 1.758 1.00 94.44 214 ASP A CA 1
ATOM 1702 C C . ASP A 1 214 ? 3.952 11.919 2.961 1.00 94.44 214 ASP A C 1
ATOM 1704 O O . ASP A 1 214 ? 2.839 11.391 3.066 1.00 94.44 214 ASP A O 1
ATOM 1708 N N . PRO A 1 215 ? 4.388 12.820 3.861 1.00 95.06 215 PRO A N 1
ATOM 1709 C CA . PRO A 1 215 ? 3.633 13.190 5.060 1.00 95.06 215 PRO A CA 1
ATOM 1710 C C . PRO A 1 215 ? 2.343 13.945 4.723 1.00 95.06 215 PRO A C 1
ATOM 1712 O O . PRO A 1 215 ? 1.377 13.877 5.478 1.00 95.06 215 PRO A O 1
ATOM 1715 N N . ALA A 1 216 ? 2.267 14.587 3.550 1.00 95.62 216 ALA A N 1
ATOM 1716 C CA . ALA A 1 216 ? 1.066 15.301 3.125 1.00 95.62 216 ALA A CA 1
ATOM 1717 C C . ALA A 1 216 ? -0.143 14.361 2.982 1.00 95.62 216 ALA A C 1
ATOM 1719 O O . ALA A 1 216 ? -1.292 14.794 3.076 1.00 95.62 216 ALA A O 1
ATOM 1720 N N . VAL A 1 217 ? 0.097 13.062 2.769 1.00 96.81 217 VAL A N 1
ATOM 1721 C CA . VAL A 1 217 ? -0.971 12.061 2.728 1.00 96.81 217 VAL A CA 1
ATOM 1722 C C . VAL A 1 217 ? -1.544 11.823 4.124 1.00 96.81 217 VAL A C 1
ATOM 1724 O O . VAL A 1 217 ? -2.765 11.775 4.255 1.00 96.81 217 VAL A O 1
ATOM 1727 N N . ARG A 1 218 ? -0.710 11.740 5.169 1.00 97.62 218 ARG A N 1
ATOM 1728 C CA . ARG A 1 218 ? -1.178 11.666 6.563 1.00 97.62 218 ARG A CA 1
ATOM 1729 C C . ARG A 1 218 ? -1.989 12.911 6.925 1.00 97.62 218 ARG A C 1
ATOM 1731 O O . ARG A 1 218 ? -3.117 12.775 7.394 1.00 97.62 218 ARG A O 1
ATOM 1738 N N . ASP A 1 219 ? -1.473 14.099 6.622 1.00 97.50 219 ASP A N 1
ATOM 1739 C CA . ASP A 1 219 ? -2.147 15.370 6.920 1.00 97.50 219 ASP A CA 1
ATOM 1740 C C . ASP A 1 219 ? -3.523 15.466 6.216 1.00 97.50 219 ASP A C 1
ATOM 1742 O O . ASP A 1 219 ? -4.517 15.937 6.781 1.00 97.50 219 ASP A O 1
ATOM 1746 N N . ALA A 1 220 ? -3.627 14.952 4.984 1.00 97.50 220 ALA A N 1
ATOM 1747 C CA . ALA A 1 220 ? -4.887 14.846 4.244 1.00 97.50 220 ALA A CA 1
ATOM 1748 C C . ALA A 1 220 ? -5.891 13.869 4.891 1.00 97.50 220 ALA A C 1
ATOM 1750 O O . ALA A 1 220 ? -7.104 14.105 4.855 1.00 97.50 220 ALA A O 1
ATOM 1751 N N . LEU A 1 221 ? -5.415 12.773 5.493 1.00 98.06 221 LEU A N 1
ATOM 1752 C CA . LEU A 1 221 ? -6.269 11.849 6.245 1.00 98.06 221 LEU A CA 1
ATOM 1753 C C . LEU A 1 221 ? -6.812 12.518 7.510 1.00 98.06 221 LEU A C 1
ATOM 1755 O O . LEU A 1 221 ? -8.014 12.455 7.757 1.00 98.06 221 LEU A O 1
ATOM 1759 N N . GLU A 1 222 ? -5.956 13.201 8.269 1.00 97.44 222 GLU A N 1
ATOM 1760 C CA . GLU A 1 222 ? -6.338 13.857 9.525 1.00 97.44 222 GLU A CA 1
ATOM 1761 C C . GLU A 1 222 ? -7.306 15.027 9.337 1.00 97.44 222 GLU A C 1
ATOM 1763 O O . GLU A 1 222 ? -8.182 15.239 10.179 1.00 97.44 222 GLU A O 1
ATOM 1768 N N . SER A 1 223 ? -7.151 15.778 8.245 1.00 97.44 223 SER A N 1
ATOM 1769 C CA . SER A 1 223 ? -8.008 16.920 7.901 1.00 97.44 223 SER A CA 1
ATOM 1770 C C . SER A 1 223 ? -9.316 16.522 7.211 1.00 97.44 223 SER A C 1
ATOM 1772 O O . SER A 1 223 ? -10.172 17.375 6.983 1.00 97.44 223 SER A O 1
ATOM 1774 N N . GLY A 1 224 ? -9.496 15.241 6.869 1.00 96.88 224 GLY A N 1
ATOM 1775 C CA . GLY A 1 224 ? -10.685 14.781 6.151 1.00 96.88 224 GLY A CA 1
ATOM 1776 C C . GLY A 1 224 ? -10.751 15.265 4.697 1.00 96.88 224 GLY A C 1
ATOM 1777 O O . GLY A 1 224 ? -11.846 15.413 4.153 1.00 96.88 224 GLY A O 1
ATOM 1778 N N . ALA A 1 225 ? -9.603 15.525 4.065 1.00 96.75 225 ALA A N 1
ATOM 1779 C CA . ALA A 1 225 ? -9.532 16.013 2.691 1.00 96.75 225 ALA A CA 1
ATOM 1780 C C . ALA A 1 225 ? -10.164 15.037 1.675 1.00 96.75 225 ALA A C 1
ATOM 1782 O O . ALA A 1 225 ? -10.217 13.821 1.894 1.00 96.75 225 ALA A O 1
ATOM 1783 N N . ASP A 1 226 ? -10.600 15.555 0.519 1.00 95.38 226 ASP A N 1
ATOM 1784 C CA . ASP A 1 226 ? -11.135 14.725 -0.569 1.00 95.38 226 ASP A CA 1
ATOM 1785 C C . ASP A 1 226 ? -10.058 13.768 -1.106 1.00 95.38 226 ASP A C 1
ATOM 1787 O O . ASP A 1 226 ? -9.154 14.157 -1.850 1.00 95.38 226 ASP A O 1
ATOM 1791 N N . LEU A 1 227 ? -10.197 12.478 -0.794 1.00 94.12 227 LEU A N 1
ATOM 1792 C CA . LEU A 1 227 ? -9.274 11.443 -1.260 1.00 94.12 227 LEU A CA 1
ATOM 1793 C C . LEU A 1 227 ? -9.259 11.287 -2.782 1.00 94.12 227 LEU A C 1
ATOM 1795 O O . LEU A 1 227 ? -8.263 10.823 -3.332 1.00 94.12 227 LEU A O 1
ATOM 1799 N N . ARG A 1 228 ? -10.320 11.689 -3.494 1.00 91.25 228 ARG A N 1
ATOM 1800 C CA . ARG A 1 228 ? -10.292 11.706 -4.963 1.00 91.25 228 ARG A CA 1
ATOM 1801 C C . ARG A 1 228 ? -9.425 12.849 -5.479 1.00 91.25 228 ARG A C 1
ATOM 1803 O O . ARG A 1 228 ? -8.780 12.688 -6.512 1.00 91.25 228 ARG A O 1
ATOM 1810 N N . ALA A 1 229 ? -9.410 13.996 -4.801 1.00 92.88 229 ALA A N 1
ATOM 1811 C CA . ALA A 1 229 ? -8.489 15.088 -5.110 1.00 92.88 229 ALA A CA 1
ATOM 1812 C C . ALA A 1 229 ? -7.043 14.678 -4.832 1.00 92.88 229 ALA A C 1
ATOM 1814 O O . ALA A 1 229 ? -6.183 14.898 -5.683 1.00 92.88 229 ALA A O 1
ATOM 1815 N N . LEU A 1 230 ? -6.810 13.991 -3.712 1.00 92.81 230 LEU A N 1
ATOM 1816 C CA . LEU A 1 230 ? -5.513 13.395 -3.406 1.00 92.81 230 LEU A CA 1
ATOM 1817 C C . LEU A 1 230 ? -5.093 12.377 -4.480 1.00 92.81 230 LEU A C 1
ATOM 1819 O O . LEU A 1 230 ? -3.969 12.416 -4.962 1.00 92.81 230 LEU A O 1
ATOM 1823 N N . GLU A 1 231 ? -6.011 11.529 -4.957 1.00 91.25 231 GLU A N 1
ATOM 1824 C CA . GLU A 1 231 ? -5.690 10.583 -6.031 1.00 91.25 231 GLU A CA 1
ATOM 1825 C C . GLU A 1 231 ? -5.340 11.274 -7.359 1.00 91.25 231 GLU A C 1
ATOM 1827 O O . GLU A 1 231 ? -4.508 10.801 -8.139 1.00 91.25 231 GLU A O 1
ATOM 1832 N N . ARG A 1 232 ? -5.973 12.416 -7.639 1.00 93.12 232 ARG A N 1
ATOM 1833 C CA . ARG A 1 232 ? -5.650 13.220 -8.821 1.00 93.12 232 ARG A CA 1
ATOM 1834 C C . ARG A 1 232 ? -4.268 13.864 -8.710 1.00 93.12 232 ARG A C 1
ATOM 1836 O O . ARG A 1 232 ? -3.608 13.971 -9.742 1.00 93.12 232 ARG A O 1
ATOM 1843 N N . SER A 1 233 ? -3.818 14.250 -7.514 1.00 92.38 233 SER A N 1
ATOM 1844 C CA . SER A 1 233 ? -2.558 14.989 -7.346 1.00 92.38 233 SER A CA 1
ATOM 1845 C C . SER A 1 233 ? -1.327 14.169 -7.744 1.00 92.38 233 SER A C 1
ATOM 1847 O O . SER A 1 233 ? -0.433 14.697 -8.399 1.00 92.38 233 SER A O 1
ATOM 1849 N N . TRP A 1 234 ? -1.303 12.862 -7.464 1.00 91.81 234 TRP A N 1
ATOM 1850 C CA . TRP A 1 234 ? -0.182 11.992 -7.846 1.00 91.81 234 TRP A CA 1
ATOM 1851 C C . TRP A 1 234 ? -0.306 11.378 -9.250 1.00 91.81 234 TRP A C 1
ATOM 1853 O O . TRP A 1 234 ? 0.591 10.657 -9.688 1.00 91.81 234 TRP A O 1
ATOM 1863 N N . ARG A 1 235 ? -1.388 11.645 -10.000 1.00 92.94 235 ARG A N 1
ATOM 1864 C CA . ARG A 1 235 ? -1.608 11.043 -11.331 1.00 92.94 235 ARG A CA 1
ATOM 1865 C C . ARG A 1 235 ? -0.464 11.338 -12.303 1.00 92.94 235 ARG A C 1
ATOM 1867 O O . ARG A 1 235 ? -0.030 10.426 -13.003 1.00 92.94 235 ARG A O 1
ATOM 1874 N N . GLY A 1 236 ? 0.046 12.570 -12.307 1.00 96.12 236 GLY A N 1
ATOM 1875 C CA . GLY A 1 236 ? 1.169 12.958 -13.164 1.00 96.12 236 GLY A CA 1
ATOM 1876 C C . GLY A 1 236 ? 2.438 12.151 -12.875 1.00 96.12 236 GLY A C 1
ATOM 1877 O O . GLY A 1 236 ? 3.093 11.676 -13.799 1.00 96.12 236 GLY A O 1
ATOM 1878 N N . GLU A 1 237 ? 2.745 11.908 -11.598 1.00 94.69 237 GLU A N 1
ATOM 1879 C CA . GLU A 1 237 ? 3.903 11.103 -11.182 1.00 94.69 237 GLU A CA 1
ATOM 1880 C C . GLU A 1 237 ? 3.736 9.625 -11.569 1.00 94.69 237 GLU A C 1
ATOM 1882 O O . GLU A 1 237 ? 4.679 8.995 -12.051 1.00 94.69 237 GLU A O 1
ATOM 1887 N N . ILE A 1 238 ? 2.522 9.080 -11.441 1.00 95.12 238 ILE A N 1
ATOM 1888 C CA . ILE A 1 238 ? 2.201 7.717 -11.889 1.00 95.12 238 ILE A CA 1
ATOM 1889 C C . ILE A 1 238 ? 2.342 7.579 -13.410 1.00 95.12 238 ILE A C 1
ATOM 1891 O O . ILE A 1 238 ? 2.874 6.577 -13.893 1.00 95.12 238 ILE A O 1
ATOM 1895 N N . GLU A 1 239 ? 1.877 8.560 -14.182 1.00 96.69 239 GLU A N 1
ATOM 1896 C CA . GLU A 1 239 ? 1.995 8.558 -15.644 1.00 96.69 239 GLU A CA 1
ATOM 1897 C C . GLU A 1 239 ? 3.452 8.695 -16.098 1.00 96.69 239 GLU A C 1
ATOM 1899 O O . GLU A 1 239 ? 3.888 7.950 -16.983 1.00 96.69 239 GLU A O 1
ATOM 1904 N N . ALA A 1 240 ? 4.227 9.564 -15.444 1.00 96.06 240 ALA A N 1
ATOM 1905 C CA . ALA A 1 240 ? 5.661 9.696 -15.672 1.00 96.06 240 ALA A CA 1
ATOM 1906 C C . ALA A 1 240 ? 6.394 8.375 -15.390 1.00 96.06 240 ALA A C 1
ATOM 1908 O O . ALA A 1 240 ? 7.111 7.874 -16.260 1.00 96.06 240 ALA A O 1
ATOM 1909 N N . PHE A 1 241 ? 6.132 7.748 -14.238 1.00 96.44 241 PHE A N 1
ATOM 1910 C CA . PHE A 1 241 ? 6.694 6.442 -13.891 1.00 96.44 241 PHE A CA 1
ATOM 1911 C C . PHE A 1 241 ? 6.283 5.356 -14.891 1.00 96.44 241 PHE A C 1
ATOM 1913 O O . PHE A 1 241 ? 7.099 4.536 -15.315 1.00 96.44 241 PHE A O 1
ATOM 1920 N N . ARG A 1 242 ? 5.017 5.347 -15.326 1.00 95.69 242 ARG A N 1
ATOM 1921 C CA . ARG A 1 242 ? 4.537 4.391 -16.328 1.00 95.69 242 ARG A CA 1
ATOM 1922 C C . ARG A 1 242 ? 5.307 4.542 -17.636 1.00 95.69 242 ARG A C 1
ATOM 1924 O O . ARG A 1 242 ? 5.713 3.518 -18.185 1.00 95.69 242 ARG A O 1
ATOM 1931 N N . LYS A 1 243 ? 5.509 5.772 -18.116 1.00 95.31 243 LYS A N 1
ATOM 1932 C CA . LYS A 1 243 ? 6.271 6.064 -19.339 1.00 95.31 243 LYS A CA 1
ATOM 1933 C C . LYS A 1 243 ? 7.729 5.630 -19.201 1.00 95.31 243 LYS A C 1
ATOM 1935 O O . LYS A 1 243 ? 8.230 4.942 -20.083 1.00 95.31 243 LYS A O 1
ATOM 1940 N N . GLU A 1 244 ? 8.368 5.967 -18.086 1.00 94.38 244 GLU A N 1
ATOM 1941 C CA . GLU A 1 244 ? 9.740 5.556 -17.775 1.00 94.38 244 GLU A CA 1
ATOM 1942 C C . GLU A 1 244 ? 9.879 4.027 -17.759 1.00 94.38 244 GLU A C 1
ATOM 1944 O O . GLU A 1 244 ? 10.773 3.466 -18.391 1.00 94.38 244 GLU A O 1
ATOM 1949 N N . SER A 1 245 ? 8.934 3.334 -17.117 1.00 94.88 245 SER A N 1
ATOM 1950 C CA . SER A 1 245 ? 8.976 1.879 -16.978 1.00 94.88 245 SER A CA 1
ATOM 1951 C C . SER A 1 245 ? 8.986 1.135 -18.312 1.00 94.88 245 SER A C 1
ATOM 1953 O O . SER A 1 245 ? 9.490 0.019 -18.365 1.00 94.88 245 SER A O 1
ATOM 1955 N N . LEU A 1 246 ? 8.455 1.728 -19.394 1.00 93.69 246 LEU A N 1
ATOM 1956 C CA . LEU A 1 246 ? 8.415 1.104 -20.723 1.00 93.69 246 LEU A CA 1
ATOM 1957 C C . LEU A 1 246 ? 9.809 0.728 -21.226 1.00 93.69 246 LEU A C 1
ATOM 1959 O O . LEU A 1 246 ? 9.945 -0.290 -21.899 1.00 93.69 246 LEU A O 1
ATOM 1963 N N . ALA A 1 247 ? 10.830 1.512 -20.869 1.00 92.81 247 ALA A N 1
ATOM 1964 C CA . ALA A 1 247 ? 12.202 1.286 -21.306 1.00 92.81 247 ALA A CA 1
ATOM 1965 C C . ALA A 1 247 ? 12.793 -0.027 -20.777 1.00 92.81 247 ALA A C 1
ATOM 1967 O O . ALA A 1 247 ? 13.742 -0.530 -21.367 1.00 92.81 247 ALA A O 1
ATOM 1968 N N . VAL A 1 248 ? 12.242 -0.588 -19.696 1.00 95.25 248 VAL A N 1
ATOM 1969 C CA . VAL A 1 248 ? 12.787 -1.771 -19.013 1.00 95.25 248 VAL A CA 1
ATOM 1970 C C . VAL A 1 248 ? 11.836 -2.964 -18.992 1.00 95.25 248 VAL A C 1
ATOM 1972 O O . VAL A 1 248 ? 12.149 -3.977 -18.369 1.00 95.25 248 VAL A O 1
ATOM 1975 N N . ARG A 1 249 ? 10.676 -2.873 -19.658 1.00 94.69 249 ARG A N 1
ATOM 1976 C CA . ARG A 1 249 ? 9.716 -3.981 -19.683 1.00 94.69 249 ARG A CA 1
ATOM 1977 C C . ARG A 1 249 ? 10.256 -5.153 -20.485 1.00 94.69 249 ARG A C 1
ATOM 1979 O O . ARG A 1 249 ? 10.698 -4.992 -21.618 1.00 94.69 249 ARG A O 1
ATOM 1986 N N . LEU A 1 250 ? 10.138 -6.337 -19.902 1.00 94.69 250 LEU A N 1
ATOM 1987 C CA . LEU A 1 250 ? 10.495 -7.610 -20.525 1.00 94.69 250 LEU A CA 1
ATOM 1988 C C . LEU A 1 250 ? 9.257 -8.361 -21.027 1.00 94.69 250 LEU A C 1
ATOM 1990 O O . LEU A 1 250 ? 9.374 -9.289 -21.820 1.00 94.69 250 LEU A O 1
ATOM 1994 N N . TYR A 1 251 ? 8.068 -7.931 -20.600 1.00 94.25 251 TYR A N 1
ATOM 1995 C CA . TYR A 1 251 ? 6.814 -8.624 -20.869 1.00 94.25 251 TYR A CA 1
ATOM 1996 C C . TYR A 1 251 ? 5.703 -7.659 -21.284 1.00 94.25 251 TYR A C 1
ATOM 1998 O O . TYR A 1 251 ? 5.646 -6.510 -20.821 1.00 94.25 251 TYR A O 1
ATOM 2006 N N . ARG A 1 252 ? 4.796 -8.172 -22.122 1.00 86.56 252 ARG A N 1
ATOM 2007 C CA . ARG A 1 252 ? 3.609 -7.463 -22.618 1.00 86.56 252 ARG A CA 1
ATOM 2008 C C . ARG A 1 252 ? 2.494 -7.411 -21.579 1.00 86.56 252 ARG A C 1
ATOM 2010 O O . ARG A 1 252 ? 2.193 -8.464 -20.966 1.00 86.56 252 ARG A O 1
#

Sequence (252 aa):
RPGYTSFVGLYPVPMRHGLTLGELAALVNLRMAGGAGRPVGRRDGTRVRCPGRCELSVVPMEGWRRRMLFPDAGLPWVLPSPNMPTFDTAVVYPGQVLLEGTNLSEGRGTTRPFEIFGAPWVDILRVRSRFERRRLRGVVLRDHSFEPTFHKWAGQVCHGFQIHVTDGPAFRPYLTTLALVQDIIAEHRAHFAWKEPPYEYVTDRLPIDVLLGDPAVRDALESGADLRALERSWRGEIEAFRKESLAVRLYR

Foldseek 3Di:
DPPLDDPLRPDPAPLCNLADPLLVVLLVQCVQAVNDAFWDADPVNQWTFRDGDDRDIDRDDPPDASPDQPVNVVDDDDQPDPLRPDSVQVLQVSALVLCVQKLKQQQAQHPHGNQWIFALPDDAVQLVVQLVVVVQPQWDWDWDWDAHCDDRRHPHITTGTGIDGRDSVRDDNNLSNLSSLLSCCVVPVVPMDGDQDDDNPRGDDRPSCSSNVHCVSVVCSNVVHDSVVVVVVCVVVSVVSVVSSVRRDPHD

Radius of gyration: 19.84 Å; chains: 1; bounding box: 49×40×53 Å